Protein AF-A0A2P6VVE9-F1 (afdb_monomer_lite)

Sequence (222 aa):
MSEDRTPQEAYGHWKEKWFQRHEKLIEIARDELGLEEYPEDPDKQRAYHDRMAELKSSDEELQRAERKRDEVLEELIEENAPHGSEADKIRCIKKAILQIKNNQLAEFLGLSQNYVTKFRVTLRGDVIRSDIPQSVREKIRKRDGDACVRCGETSELRLHHINPVLRCEKGECHVPENLATLCEGCHHLAHEDGSDVVLTYDSTDGFWEWVNEGGESSRTSP

Secondary structure (DSSP, 8-state):
------HHHHHHHHHHHHHHHHHHHHHHHHHHHT-SS--SSHHHHHHHHHHHHHHHHHHHHHHHHHHHHHHHHHHHHHHH-TT--HHHHHHHHHHH-TT--HHHHHHHHT--HHHHTTEEE-TTS-EEE-SPPHHHHHHHHHHTTTS-TTT---SSEEEEESS-GGG--TTTTTSGGGEEEEEHHHHHHHBTTS-SS-BSSSSHHHHHHHHHHHHHHTT---

Foldseek 3Di:
DDPDDDPVRVVVVVVVVVVVVLVVQLVVLCVVLVHPDQDPDPVSNVSSVVSSVVSVVVVVVVVVVLVVVLVVLVVQCVVQPVPHDLLSSLQSCCLVPVPDDLVSSCVSSVHDSVQSVQWDQAPVSGTDGNDADPVLVVVQCVVCVCAALQARHNPQKDKAQQQFPNHDDPPPRSDSLRIHIHHPVVNCQQAPHSDSHHGPADDSVRVVVNSVVRHVVNPDDD

pLDDT: mean 86.04, std 14.81, range [30.81, 97.62]

Radius of gyration: 25.62 Å; chains: 1; bounding box: 71×39×65 Å

Structure (mmCIF, N/CA/C/O backbone):
data_AF-A0A2P6VVE9-F1
#
_entry.id   AF-A0A2P6VVE9-F1
#
loop_
_atom_site.group_PDB
_atom_site.id
_atom_site.type_symbol
_atom_site.label_atom_id
_atom_site.label_alt_id
_atom_site.label_comp_id
_atom_site.label_asym_id
_atom_site.label_entity_id
_atom_site.label_seq_id
_atom_site.pdbx_PDB_ins_code
_atom_site.Cartn_x
_atom_site.Cartn_y
_atom_site.Cartn_z
_atom_site.occupancy
_atom_site.B_iso_or_equiv
_atom_site.auth_seq_id
_atom_site.auth_comp_id
_atom_site.auth_asym_id
_atom_site.auth_atom_id
_atom_site.pdbx_PDB_model_num
ATOM 1 N N . MET A 1 1 ? 18.756 -11.692 14.697 1.00 30.81 1 MET A N 1
ATOM 2 C CA . MET A 1 1 ? 19.693 -12.720 14.207 1.00 30.81 1 MET A CA 1
ATOM 3 C C . MET A 1 1 ? 19.459 -12.792 12.712 1.00 30.81 1 MET A C 1
ATOM 5 O O . MET A 1 1 ? 18.374 -13.208 12.335 1.00 30.81 1 MET A O 1
ATOM 9 N N . SER A 1 2 ? 20.355 -12.231 11.894 1.00 40.03 2 SER A N 1
ATOM 10 C CA . SER A 1 2 ? 20.244 -12.374 10.441 1.00 40.03 2 SER A CA 1
ATOM 11 C C . SER A 1 2 ? 20.601 -13.812 10.102 1.00 40.03 2 SER A C 1
ATOM 13 O O . SER A 1 2 ? 21.671 -14.293 10.468 1.00 40.03 2 SER A O 1
ATOM 15 N N . GLU A 1 3 ? 19.675 -14.525 9.478 1.00 42.28 3 GLU A N 1
ATOM 16 C CA . GLU A 1 3 ? 19.989 -15.804 8.859 1.00 42.28 3 GLU A CA 1
ATOM 17 C C . GLU A 1 3 ? 20.844 -15.497 7.626 1.00 42.28 3 GLU A C 1
ATOM 19 O O . GLU A 1 3 ? 20.335 -15.102 6.575 1.00 42.28 3 GLU A O 1
ATOM 24 N N . ASP A 1 4 ? 22.165 -15.591 7.790 1.00 48.28 4 ASP A N 1
ATOM 25 C CA . ASP A 1 4 ? 23.103 -15.549 6.675 1.00 48.28 4 ASP A CA 1
ATOM 26 C C . ASP A 1 4 ? 22.823 -16.756 5.778 1.00 48.28 4 ASP A C 1
ATOM 28 O O . ASP A 1 4 ? 23.055 -17.907 6.156 1.00 48.28 4 ASP A O 1
ATOM 32 N N . ARG A 1 5 ? 22.284 -16.488 4.584 1.00 48.69 5 ARG A N 1
ATOM 33 C CA . ARG A 1 5 ? 22.064 -17.511 3.556 1.00 48.69 5 ARG A CA 1
ATOM 34 C C . ARG A 1 5 ? 23.401 -18.155 3.211 1.00 48.69 5 ARG A C 1
ATOM 36 O O . ARG A 1 5 ? 24.401 -17.462 3.015 1.00 48.69 5 ARG A O 1
ATOM 43 N N . THR A 1 6 ? 23.416 -19.476 3.077 1.00 65.12 6 THR A N 1
ATOM 44 C CA . THR A 1 6 ? 24.618 -20.185 2.631 1.00 65.12 6 THR A CA 1
ATOM 45 C C . THR A 1 6 ? 25.010 -19.738 1.212 1.00 65.12 6 THR A C 1
ATOM 47 O O . THR A 1 6 ? 24.143 -19.354 0.420 1.00 65.12 6 THR A O 1
ATOM 50 N N . PRO A 1 7 ? 26.297 -19.809 0.824 1.00 58.03 7 PRO A N 1
ATOM 51 C CA . PRO A 1 7 ? 26.734 -19.464 -0.531 1.00 58.03 7 PRO A CA 1
ATOM 52 C C . PRO A 1 7 ? 25.986 -20.225 -1.639 1.00 58.03 7 PRO A C 1
ATOM 54 O O . PRO A 1 7 ? 25.763 -19.675 -2.717 1.00 58.03 7 PRO A O 1
ATOM 57 N N . GLN A 1 8 ? 25.548 -21.465 -1.378 1.00 52.88 8 GLN A N 1
ATOM 58 C CA . GLN A 1 8 ? 24.715 -22.228 -2.313 1.00 52.88 8 GLN A CA 1
ATOM 59 C C . GLN A 1 8 ? 23.283 -21.673 -2.432 1.00 52.88 8 GLN A C 1
ATOM 61 O O . GLN A 1 8 ? 22.756 -21.594 -3.541 1.00 52.88 8 GLN A O 1
ATOM 66 N N . GLU A 1 9 ? 22.663 -21.245 -1.329 1.00 50.44 9 GLU A N 1
ATOM 67 C CA . GLU A 1 9 ? 21.329 -20.621 -1.331 1.00 50.44 9 GLU A CA 1
ATOM 68 C C . GLU A 1 9 ? 21.354 -19.222 -1.961 1.00 50.44 9 GLU A C 1
ATOM 70 O O . GLU A 1 9 ? 20.445 -18.851 -2.708 1.00 50.44 9 GLU A O 1
ATOM 75 N N . ALA A 1 10 ? 22.427 -18.463 -1.724 1.00 50.84 10 ALA A N 1
ATOM 76 C CA . ALA A 1 10 ? 22.669 -17.179 -2.372 1.00 50.84 10 ALA A CA 1
ATOM 77 C C . ALA A 1 10 ? 22.859 -17.337 -3.892 1.00 50.84 10 ALA A C 1
ATOM 79 O O . ALA A 1 10 ? 22.266 -16.581 -4.665 1.00 50.84 10 ALA A O 1
ATOM 80 N N . TYR A 1 11 ? 23.610 -18.356 -4.331 1.00 51.78 11 TYR A N 1
ATOM 81 C CA . TYR A 1 11 ? 23.790 -18.684 -5.749 1.00 51.78 11 TYR A CA 1
ATOM 82 C C . TYR A 1 11 ? 22.481 -19.124 -6.421 1.00 51.78 11 TYR A C 1
ATOM 84 O O . TYR A 1 11 ? 22.173 -18.664 -7.520 1.00 51.78 11 TYR A O 1
ATOM 92 N N . GLY A 1 12 ? 21.680 -19.963 -5.755 1.00 50.81 12 GLY A N 1
ATOM 93 C CA . GLY A 1 12 ? 20.374 -20.400 -6.261 1.00 50.81 12 GLY A CA 1
ATOM 94 C C . GLY A 1 12 ? 19.393 -19.239 -6.449 1.00 50.81 12 GLY A C 1
ATOM 95 O O . GLY A 1 12 ? 18.800 -19.096 -7.515 1.00 50.81 12 GLY A O 1
ATOM 96 N N . HIS A 1 13 ? 19.288 -18.355 -5.456 1.00 53.41 13 HIS A N 1
ATOM 97 C CA . HIS A 1 13 ? 18.416 -17.179 -5.517 1.00 53.41 13 HIS A CA 1
ATOM 98 C C . HIS A 1 13 ? 18.881 -16.140 -6.555 1.00 53.41 13 HIS A C 1
ATOM 100 O O . HIS A 1 13 ? 18.056 -15.522 -7.231 1.00 53.41 13 HIS A O 1
ATOM 106 N N . TRP A 1 14 ? 20.197 -15.945 -6.706 1.00 56.72 14 TRP A N 1
ATOM 107 C CA . TRP A 1 14 ? 20.764 -15.076 -7.743 1.00 56.72 14 TRP A CA 1
ATOM 108 C C . TRP A 1 14 ? 20.477 -15.611 -9.151 1.00 56.72 14 TRP A C 1
ATOM 110 O O . TRP A 1 14 ? 20.035 -14.856 -10.017 1.00 56.72 14 TRP A O 1
ATOM 120 N N . LYS A 1 15 ? 20.660 -16.921 -9.359 1.00 57.59 15 LYS A N 1
ATOM 121 C CA . LYS A 1 15 ? 20.402 -17.586 -10.640 1.00 57.59 15 LYS A CA 1
ATOM 122 C C . LYS A 1 15 ? 18.931 -17.490 -11.044 1.00 57.59 15 LYS A C 1
ATOM 124 O O . LYS A 1 15 ? 18.650 -17.209 -12.202 1.00 57.59 15 LYS A O 1
ATOM 129 N N . GLU A 1 16 ? 18.020 -17.657 -10.089 1.00 68.38 16 GLU A N 1
ATOM 130 C CA . GLU A 1 16 ? 16.576 -17.565 -10.317 1.00 68.38 16 GLU A CA 1
ATOM 131 C C . GLU A 1 16 ? 16.144 -16.151 -10.739 1.00 68.38 16 GLU A C 1
ATOM 133 O O . GLU A 1 16 ? 15.508 -15.979 -11.777 1.00 68.38 16 GLU A O 1
ATOM 138 N N . LYS A 1 17 ? 16.558 -15.111 -9.998 1.00 71.38 17 LYS A N 1
ATOM 139 C CA . LYS A 1 17 ? 16.240 -13.716 -10.360 1.00 71.38 17 LYS A CA 1
ATOM 140 C C . LYS A 1 17 ? 16.846 -13.309 -11.706 1.00 71.38 17 LYS A C 1
ATOM 142 O O . LYS A 1 17 ? 16.197 -12.608 -12.480 1.00 71.38 17 LYS A O 1
ATOM 147 N N . TRP A 1 18 ? 18.082 -13.731 -11.981 1.00 74.88 18 TRP A N 1
ATOM 148 C CA . TRP A 1 18 ? 18.739 -13.472 -13.262 1.00 74.88 18 TRP A CA 1
ATOM 149 C C . TRP A 1 18 ? 17.995 -14.148 -14.418 1.00 74.88 18 TRP A C 1
ATOM 151 O O . TRP A 1 18 ? 17.755 -13.510 -15.441 1.00 74.88 18 TRP A O 1
ATOM 161 N N . PHE A 1 19 ? 17.579 -15.404 -14.235 1.00 78.00 19 PHE A N 1
ATOM 162 C CA . PHE A 1 19 ? 16.861 -16.177 -15.245 1.00 78.00 19 PHE A CA 1
ATOM 163 C C . PHE A 1 19 ? 15.498 -15.556 -15.572 1.00 78.00 19 PHE A C 1
ATOM 165 O O . PHE A 1 19 ? 15.243 -15.251 -16.732 1.00 78.00 19 PHE A O 1
ATOM 172 N N . GLN A 1 20 ? 14.688 -15.241 -14.555 1.00 81.94 20 GLN A N 1
ATOM 173 C CA . GLN A 1 20 ? 13.380 -14.595 -14.736 1.00 81.94 20 GLN A CA 1
ATOM 174 C C . GLN A 1 20 ? 13.485 -13.254 -15.474 1.00 81.94 20 GLN A C 1
ATOM 176 O O . GLN A 1 20 ? 12.672 -12.933 -16.342 1.00 81.94 20 GLN A O 1
ATOM 181 N N . ARG A 1 21 ? 14.500 -12.450 -15.139 1.00 83.94 21 ARG A N 1
ATOM 182 C CA . ARG A 1 21 ? 14.715 -11.151 -15.782 1.00 83.94 21 ARG A CA 1
ATOM 183 C C . ARG A 1 21 ? 15.183 -11.317 -17.225 1.00 83.94 21 ARG A C 1
ATOM 185 O O . ARG A 1 21 ? 14.699 -10.609 -18.099 1.00 83.94 21 ARG A O 1
ATOM 192 N N . HIS A 1 22 ? 16.071 -12.275 -17.484 1.00 86.50 22 HIS A N 1
ATOM 193 C CA . HIS A 1 22 ? 16.549 -12.577 -18.828 1.00 86.50 22 HIS A CA 1
ATOM 194 C C . HIS A 1 22 ? 15.440 -13.115 -19.742 1.00 86.50 22 HIS A C 1
ATOM 196 O O . HIS A 1 22 ? 15.309 -12.637 -20.867 1.00 86.50 22 HIS A O 1
ATOM 202 N N . GLU A 1 23 ? 14.615 -14.047 -19.255 1.00 89.88 23 GLU A N 1
ATOM 203 C CA . GLU A 1 23 ? 13.451 -14.559 -19.990 1.00 89.88 23 GLU A CA 1
ATOM 204 C C . GLU A 1 23 ? 12.484 -13.439 -20.368 1.00 89.88 23 GLU A C 1
ATOM 206 O O . GLU A 1 23 ? 12.027 -13.380 -21.505 1.00 89.88 23 GLU A O 1
ATOM 211 N N . LYS A 1 24 ? 12.253 -12.486 -19.461 1.00 92.06 24 LYS A N 1
ATOM 212 C CA . LYS A 1 24 ? 11.393 -11.337 -19.744 1.00 92.06 24 LYS A CA 1
ATOM 213 C C . LYS A 1 24 ? 11.938 -10.433 -20.852 1.00 92.06 24 LYS A C 1
ATOM 215 O O . LYS A 1 24 ? 11.167 -9.909 -21.647 1.00 92.06 24 LYS A O 1
ATOM 220 N N . LEU A 1 25 ? 13.258 -10.244 -20.932 1.00 92.62 25 LEU A N 1
ATOM 221 C CA . LEU A 1 25 ? 13.865 -9.490 -22.038 1.00 92.62 25 LEU A CA 1
ATOM 222 C C . LEU A 1 25 ? 13.693 -10.230 -23.372 1.00 92.62 25 LEU A C 1
ATOM 224 O O . LEU A 1 25 ? 13.427 -9.589 -24.385 1.00 92.62 25 LEU A O 1
ATOM 228 N N . ILE A 1 26 ? 13.809 -11.563 -23.360 1.00 91.62 26 ILE A N 1
ATOM 229 C CA . ILE A 1 26 ? 13.557 -12.408 -24.537 1.00 91.62 26 ILE A CA 1
ATOM 230 C C . ILE A 1 26 ? 12.099 -12.272 -24.993 1.00 91.62 26 ILE A C 1
ATOM 232 O O . ILE A 1 26 ? 11.856 -12.096 -26.184 1.00 91.62 26 ILE A O 1
ATOM 236 N N . GLU A 1 27 ? 11.147 -12.337 -24.061 1.00 92.81 27 GLU A N 1
ATOM 237 C CA . GLU A 1 27 ? 9.713 -12.161 -24.326 1.00 92.81 27 GLU A CA 1
ATOM 238 C C . GLU A 1 27 ? 9.431 -10.794 -24.966 1.00 92.81 27 GLU A C 1
ATOM 240 O O . GLU A 1 27 ? 8.876 -10.736 -26.058 1.00 92.81 27 GLU A O 1
ATOM 245 N N . ILE A 1 28 ? 9.927 -9.705 -24.366 1.00 92.81 28 ILE A N 1
ATOM 246 C CA . ILE A 1 28 ? 9.765 -8.343 -24.902 1.00 92.81 28 ILE A CA 1
ATOM 247 C C . ILE A 1 28 ? 10.343 -8.228 -26.317 1.00 92.81 28 ILE A C 1
ATOM 249 O O . ILE A 1 28 ? 9.677 -7.718 -27.216 1.00 92.81 28 ILE A O 1
ATOM 253 N N . ALA A 1 29 ? 11.571 -8.714 -26.532 1.00 92.88 29 ALA A N 1
ATOM 254 C CA . ALA A 1 29 ? 12.216 -8.654 -27.842 1.00 92.88 29 ALA A CA 1
ATOM 255 C C . ALA A 1 29 ? 11.417 -9.416 -28.905 1.00 92.88 29 ALA A C 1
ATOM 257 O O . ALA A 1 29 ? 11.320 -8.977 -30.051 1.00 92.88 29 ALA A O 1
ATOM 258 N N . ARG A 1 30 ? 10.854 -10.566 -28.531 1.00 92.62 30 ARG A N 1
ATOM 259 C CA . ARG A 1 30 ? 10.035 -11.387 -29.418 1.00 92.62 30 ARG A CA 1
ATOM 260 C C . ARG A 1 30 ? 8.711 -10.715 -29.754 1.00 92.62 30 ARG A C 1
ATOM 262 O O . ARG A 1 30 ? 8.379 -10.638 -30.934 1.00 92.62 30 ARG A O 1
ATOM 269 N N . ASP A 1 31 ? 8.006 -10.195 -28.759 1.00 93.62 31 ASP A N 1
ATOM 270 C CA . ASP A 1 31 ? 6.707 -9.546 -28.942 1.00 93.62 31 ASP A CA 1
ATOM 271 C C . ASP A 1 31 ? 6.811 -8.305 -29.834 1.00 93.62 31 ASP A C 1
ATOM 273 O O . ASP A 1 31 ? 6.040 -8.147 -30.781 1.00 93.62 31 ASP A O 1
ATOM 277 N N . GLU A 1 32 ? 7.805 -7.447 -29.593 1.00 93.81 32 GLU A N 1
ATOM 278 C CA . GLU A 1 32 ? 8.008 -6.223 -30.377 1.00 93.81 32 GLU A CA 1
ATOM 279 C C . GLU A 1 32 ? 8.402 -6.499 -31.835 1.00 93.81 32 GLU A C 1
ATOM 281 O O . GLU A 1 32 ? 8.094 -5.701 -32.723 1.00 93.81 32 GLU A O 1
ATOM 286 N N . LEU A 1 33 ? 9.062 -7.631 -32.094 1.00 92.94 33 LEU A N 1
ATOM 287 C CA . LEU A 1 33 ? 9.450 -8.068 -33.437 1.00 92.94 33 LEU A CA 1
ATOM 288 C C . LEU A 1 33 ? 8.416 -9.001 -34.094 1.00 92.94 33 LEU A C 1
ATOM 290 O O . LEU A 1 33 ? 8.613 -9.404 -35.243 1.00 92.94 33 LEU A O 1
ATOM 294 N N . GLY A 1 34 ? 7.330 -9.351 -33.396 1.00 93.06 34 GLY A N 1
ATOM 295 C CA . GLY A 1 34 ? 6.312 -10.285 -33.883 1.00 93.06 34 GLY A CA 1
ATOM 296 C C . GLY A 1 34 ? 6.846 -11.704 -34.111 1.00 93.06 34 GLY A C 1
ATOM 297 O O . GLY A 1 34 ? 6.525 -12.330 -35.123 1.00 93.06 34 GLY A O 1
ATOM 298 N N . LEU A 1 35 ? 7.707 -12.194 -33.213 1.00 90.69 35 LEU A N 1
ATOM 299 C CA . LEU A 1 35 ? 8.384 -13.487 -33.312 1.00 90.69 35 LEU A CA 1
ATOM 300 C C . LEU A 1 35 ? 7.797 -14.518 -32.334 1.00 90.69 35 LEU A C 1
ATOM 302 O O . LEU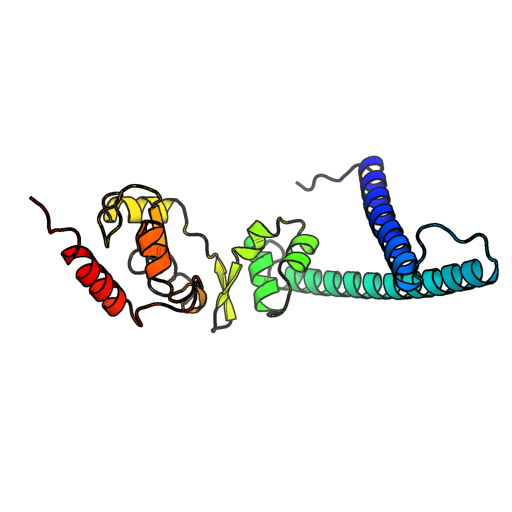 A 1 35 ? 7.985 -14.444 -31.119 1.00 90.69 35 LEU A O 1
ATOM 306 N N . GLU A 1 36 ? 7.165 -15.558 -32.875 1.00 88.12 36 GLU A N 1
ATOM 307 C CA . GLU A 1 36 ? 6.714 -16.720 -32.092 1.00 88.12 36 GLU A CA 1
ATOM 308 C C . GLU A 1 36 ? 7.869 -17.631 -31.654 1.00 88.12 36 GLU A C 1
ATOM 310 O O . GLU A 1 36 ? 7.728 -18.398 -30.704 1.00 88.12 36 GLU A O 1
ATOM 315 N N . GLU A 1 37 ? 9.020 -17.548 -32.317 1.00 91.00 37 GLU A N 1
ATOM 316 C CA . GLU A 1 37 ? 10.195 -18.386 -32.076 1.00 91.00 37 GLU A CA 1
ATOM 317 C C . GLU A 1 37 ? 11.472 -17.629 -32.467 1.00 91.00 37 GLU A C 1
ATOM 319 O O . GLU A 1 37 ? 11.416 -16.555 -33.073 1.00 91.00 37 GLU A O 1
ATOM 324 N N . TYR A 1 38 ? 12.641 -18.184 -32.139 1.00 88.56 38 TYR A N 1
ATOM 325 C CA . TYR A 1 38 ? 13.900 -17.632 -32.636 1.00 88.56 38 TYR A CA 1
ATOM 326 C C . TYR A 1 38 ? 13.940 -17.734 -34.174 1.00 88.56 38 TYR A C 1
ATOM 328 O O . TYR A 1 38 ? 13.728 -18.821 -34.713 1.00 88.56 38 TYR A O 1
ATOM 336 N N . PRO A 1 39 ? 14.203 -16.636 -34.901 1.00 90.12 39 PRO A N 1
ATOM 337 C CA . PRO A 1 39 ? 14.074 -16.632 -36.350 1.00 90.12 39 PRO A CA 1
ATOM 338 C C . PRO A 1 39 ? 15.212 -17.404 -37.031 1.00 90.12 39 PRO A C 1
ATOM 340 O O . PRO A 1 39 ? 16.373 -17.290 -36.646 1.00 90.12 39 PRO A O 1
ATOM 343 N N . GLU A 1 40 ? 14.905 -18.141 -38.100 1.00 91.62 40 GLU A N 1
ATOM 344 C CA . GLU A 1 40 ? 15.924 -18.747 -38.977 1.00 91.62 40 GLU A CA 1
ATOM 345 C C . GLU A 1 40 ? 16.482 -17.751 -40.005 1.00 91.62 40 GLU A C 1
ATOM 347 O O . GLU A 1 40 ? 17.628 -17.864 -40.434 1.00 91.62 40 GLU A O 1
ATOM 352 N N . ASP A 1 41 ? 15.670 -16.761 -40.382 1.00 94.06 41 ASP A N 1
ATOM 353 C CA . ASP A 1 41 ? 16.023 -15.711 -41.335 1.00 94.06 41 ASP A CA 1
ATOM 354 C C . ASP A 1 41 ? 17.159 -14.818 -40.781 1.00 94.06 41 ASP A C 1
ATOM 356 O O . ASP A 1 41 ? 16.999 -14.250 -39.694 1.00 94.06 41 ASP A O 1
ATOM 360 N N . PRO A 1 42 ? 18.297 -14.667 -41.492 1.00 95.19 42 PRO A N 1
ATOM 361 C CA . PRO A 1 42 ? 19.451 -13.910 -40.999 1.00 95.19 42 PRO A CA 1
ATOM 362 C C . PRO A 1 42 ? 19.171 -12.435 -40.686 1.00 95.19 42 PRO A C 1
ATOM 364 O O . PRO A 1 42 ? 19.749 -11.894 -39.739 1.00 95.19 42 PRO A O 1
ATOM 367 N N . ASP A 1 43 ? 18.283 -11.783 -41.439 1.00 93.31 43 ASP A N 1
ATOM 368 C CA . ASP A 1 43 ? 17.941 -10.376 -41.215 1.00 93.31 43 ASP A CA 1
ATOM 369 C C . ASP A 1 43 ? 17.100 -10.237 -39.941 1.00 93.31 43 ASP A C 1
ATOM 371 O O . ASP A 1 43 ? 17.339 -9.350 -39.115 1.00 93.31 43 ASP A O 1
ATOM 375 N N . LYS A 1 44 ? 16.176 -11.178 -39.712 1.00 91.25 44 LYS A N 1
ATOM 376 C CA . LYS A 1 44 ? 15.411 -11.255 -38.460 1.00 91.25 44 LYS A CA 1
ATOM 377 C C . LYS A 1 44 ? 16.283 -11.636 -37.261 1.00 91.25 44 LYS A C 1
ATOM 379 O O . LYS A 1 44 ? 16.067 -11.102 -36.175 1.00 91.25 44 LYS A O 1
ATOM 384 N N . GLN A 1 45 ? 17.279 -12.510 -37.433 1.00 94.38 45 GLN A N 1
ATOM 385 C CA . GLN A 1 45 ? 18.252 -12.821 -36.376 1.00 94.38 45 GLN A CA 1
ATOM 386 C C . GLN A 1 45 ? 19.041 -11.582 -35.974 1.00 94.38 45 GLN A C 1
ATOM 388 O O . GLN A 1 45 ? 19.191 -11.308 -34.784 1.00 94.38 45 GLN A O 1
ATOM 393 N N . ARG A 1 46 ? 19.519 -10.815 -36.958 1.00 95.31 46 ARG A N 1
ATOM 394 C CA . ARG A 1 46 ? 20.227 -9.558 -36.715 1.00 95.31 46 ARG A CA 1
ATOM 395 C C . ARG A 1 46 ? 19.355 -8.577 -35.935 1.00 95.31 46 ARG A C 1
ATOM 397 O O . ARG A 1 46 ? 19.793 -8.101 -34.895 1.00 95.31 46 ARG A O 1
ATOM 404 N N . ALA A 1 47 ? 18.115 -8.359 -36.377 1.00 94.19 47 ALA A N 1
ATOM 405 C CA . ALA A 1 47 ? 17.167 -7.488 -35.683 1.00 94.19 47 ALA A CA 1
ATOM 406 C C . ALA A 1 47 ? 16.896 -7.942 -34.235 1.00 94.19 47 ALA A C 1
ATOM 408 O O . ALA A 1 47 ? 16.884 -7.117 -33.323 1.00 94.19 47 ALA A O 1
ATOM 409 N N . TYR A 1 48 ? 16.739 -9.250 -34.007 1.00 94.31 48 TYR A N 1
ATOM 410 C CA . TYR A 1 48 ? 16.575 -9.818 -32.668 1.00 94.31 48 TYR A CA 1
ATOM 411 C C . TYR A 1 48 ? 17.794 -9.566 -31.771 1.00 94.31 48 TYR A C 1
ATOM 413 O O . TYR A 1 48 ? 17.639 -9.122 -30.634 1.00 94.31 48 TYR A O 1
ATOM 421 N N . HIS A 1 49 ? 19.011 -9.819 -32.264 1.00 94.50 49 HIS A N 1
ATOM 422 C CA . HIS A 1 49 ? 20.236 -9.602 -31.484 1.00 94.50 49 HIS A CA 1
ATOM 423 C C . HIS A 1 49 ? 20.487 -8.123 -31.192 1.00 94.50 49 HIS A C 1
ATOM 425 O O . HIS A 1 49 ? 20.840 -7.796 -30.058 1.00 94.50 49 HIS A O 1
ATOM 431 N N . ASP A 1 50 ? 20.258 -7.243 -32.172 1.00 96.19 50 ASP A N 1
ATOM 432 C CA . ASP A 1 50 ? 20.357 -5.791 -31.997 1.00 96.19 50 ASP A CA 1
ATOM 433 C C . ASP A 1 50 ? 19.366 -5.329 -30.912 1.00 96.19 50 ASP A C 1
ATOM 435 O O . ASP A 1 50 ? 19.759 -4.667 -29.948 1.00 96.19 50 ASP A O 1
ATOM 439 N N . ARG A 1 51 ? 18.107 -5.791 -30.970 1.00 95.56 51 ARG A N 1
ATOM 440 C CA . ARG A 1 51 ? 17.095 -5.455 -29.960 1.00 95.56 51 ARG A CA 1
ATOM 441 C C . ARG A 1 51 ? 17.425 -6.007 -28.573 1.00 95.56 51 ARG A C 1
ATOM 443 O O . ARG A 1 51 ? 17.279 -5.310 -27.571 1.00 95.56 51 ARG A O 1
ATOM 450 N N . MET A 1 52 ? 17.911 -7.243 -28.495 1.00 95.06 52 MET A N 1
ATOM 451 C CA . MET A 1 52 ? 18.361 -7.841 -27.236 1.00 95.06 52 MET A CA 1
ATOM 452 C C . MET A 1 52 ? 19.545 -7.084 -26.628 1.00 95.06 52 MET A C 1
ATOM 454 O O . MET A 1 52 ? 19.643 -6.998 -25.403 1.00 95.06 52 MET A O 1
ATOM 458 N N . ALA A 1 53 ? 20.451 -6.548 -27.449 1.00 95.25 53 ALA A N 1
ATOM 459 C CA . ALA A 1 53 ? 21.562 -5.729 -26.974 1.00 95.25 53 ALA A CA 1
ATOM 460 C C . ALA A 1 53 ? 21.066 -4.401 -26.380 1.00 95.25 53 ALA A C 1
ATOM 462 O O . ALA A 1 53 ? 21.491 -4.035 -25.282 1.00 95.25 53 ALA A O 1
ATOM 463 N N . GLU A 1 54 ? 20.121 -3.729 -27.045 1.00 95.62 54 GLU A N 1
ATOM 464 C CA . GLU A 1 54 ? 19.473 -2.516 -26.525 1.00 95.62 54 GLU A CA 1
ATOM 465 C C . GLU A 1 54 ? 18.767 -2.774 -25.190 1.00 95.62 54 GLU A C 1
ATOM 467 O O . GLU A 1 54 ? 19.017 -2.077 -24.207 1.00 95.62 54 GLU A O 1
ATOM 472 N N . LEU A 1 55 ? 17.933 -3.816 -25.128 1.00 94.25 55 LEU A N 1
ATOM 473 C CA . LEU A 1 55 ? 17.180 -4.174 -23.926 1.00 94.25 55 LEU A CA 1
ATOM 474 C C . LEU A 1 55 ? 18.097 -4.509 -22.746 1.00 94.25 55 LEU A C 1
ATOM 476 O O . LEU A 1 55 ? 17.836 -4.072 -21.628 1.00 94.25 55 LEU A O 1
ATOM 480 N N . LYS A 1 56 ? 19.198 -5.235 -22.982 1.00 94.19 56 LYS A N 1
ATOM 481 C CA . LYS A 1 56 ? 20.214 -5.495 -21.949 1.00 94.19 56 LYS A CA 1
ATOM 482 C C . LYS A 1 56 ? 20.869 -4.207 -21.461 1.00 94.19 56 LYS A C 1
ATOM 484 O O . LYS A 1 56 ? 21.047 -4.045 -20.258 1.00 94.19 56 LYS A O 1
ATOM 489 N N . SER A 1 57 ? 21.191 -3.285 -22.367 1.00 94.69 57 SER A N 1
ATOM 490 C CA . SER A 1 57 ? 21.769 -1.991 -21.997 1.00 94.69 57 SER A CA 1
ATOM 491 C C . SER A 1 57 ? 20.808 -1.168 -21.131 1.00 94.69 57 SER A C 1
ATOM 493 O O . SER A 1 57 ? 21.209 -0.659 -20.081 1.00 94.69 57 SER A O 1
ATOM 495 N N . SER A 1 58 ? 19.526 -1.105 -21.505 1.00 93.69 58 SER A N 1
ATOM 496 C CA . SER A 1 58 ? 18.488 -0.468 -20.686 1.00 93.69 58 SER A CA 1
ATOM 497 C C . SER A 1 58 ? 18.284 -1.174 -19.341 1.00 93.69 58 SER A C 1
ATOM 499 O O . SER A 1 58 ? 18.054 -0.518 -18.326 1.00 93.69 58 SER A O 1
ATOM 501 N N . ASP A 1 59 ? 18.402 -2.503 -19.299 1.00 93.31 59 ASP A N 1
ATOM 502 C CA . ASP A 1 59 ? 18.306 -3.261 -18.053 1.00 93.31 59 ASP A CA 1
ATOM 503 C C . ASP A 1 59 ? 19.447 -2.930 -17.084 1.00 93.31 59 ASP A C 1
ATOM 505 O O . ASP A 1 59 ? 19.215 -2.707 -15.897 1.00 93.31 59 ASP A O 1
ATOM 509 N N . GLU A 1 60 ? 20.676 -2.826 -17.588 1.00 93.00 60 GLU A N 1
ATOM 510 C CA . GLU A 1 60 ? 21.841 -2.421 -16.797 1.00 93.00 60 GLU A CA 1
ATOM 511 C C . GLU A 1 60 ? 21.710 -0.991 -16.251 1.00 93.00 60 GLU A C 1
ATOM 513 O O . GLU A 1 60 ? 22.150 -0.704 -15.132 1.00 93.00 60 GLU A O 1
ATOM 518 N N . GLU A 1 61 ? 21.106 -0.081 -17.018 1.00 95.19 61 GLU A N 1
ATOM 519 C CA . GLU A 1 61 ? 20.744 1.264 -16.557 1.00 95.19 61 GLU A CA 1
ATOM 520 C C . GLU A 1 61 ? 19.714 1.228 -15.432 1.00 95.19 61 GLU A C 1
ATOM 522 O O . GLU A 1 61 ? 19.915 1.865 -14.393 1.00 95.19 61 GLU A O 1
ATOM 527 N N . LEU A 1 62 ? 18.653 0.437 -15.597 1.00 91.81 62 LEU A N 1
ATOM 528 C CA . LEU A 1 62 ? 17.624 0.266 -14.578 1.00 91.81 62 LEU A CA 1
ATOM 529 C C . LEU A 1 62 ? 18.210 -0.326 -13.290 1.00 91.81 62 LEU A C 1
ATOM 531 O O . LEU A 1 62 ? 17.972 0.211 -12.210 1.00 91.81 62 LEU A O 1
ATOM 535 N N . GLN A 1 63 ? 19.047 -1.359 -13.393 1.00 90.56 63 GLN A N 1
ATOM 536 C CA . GLN A 1 63 ? 19.720 -1.953 -12.237 1.00 90.56 63 GLN A CA 1
ATOM 537 C C . GLN A 1 63 ? 20.651 -0.959 -11.526 1.00 90.56 63 GLN A C 1
ATOM 539 O O . GLN A 1 63 ? 20.766 -0.980 -10.300 1.00 90.56 63 GLN A O 1
ATOM 544 N N . ARG A 1 64 ? 21.336 -0.078 -12.271 1.00 93.94 64 ARG A N 1
ATOM 545 C CA . ARG A 1 64 ? 22.136 1.005 -11.675 1.00 93.94 64 ARG A CA 1
ATOM 546 C C . ARG A 1 64 ? 21.258 1.986 -10.900 1.00 93.94 64 ARG A C 1
ATOM 548 O O . ARG A 1 64 ? 21.622 2.361 -9.788 1.00 93.94 64 ARG A O 1
ATOM 555 N N . ALA A 1 65 ? 20.116 2.375 -11.459 1.00 91.88 65 ALA A N 1
ATOM 556 C CA . ALA A 1 65 ? 19.173 3.267 -10.790 1.00 91.88 65 ALA A CA 1
ATOM 557 C C . ALA A 1 65 ? 18.552 2.625 -9.535 1.00 91.88 65 ALA A C 1
ATOM 559 O O . ALA A 1 65 ? 18.437 3.290 -8.507 1.00 91.88 65 ALA A O 1
ATOM 560 N N . GLU A 1 66 ? 18.205 1.335 -9.591 1.00 91.38 66 GLU A N 1
ATOM 561 C CA . GLU A 1 66 ? 17.693 0.565 -8.448 1.00 91.38 66 GLU A CA 1
ATOM 562 C C . GLU A 1 66 ? 18.713 0.507 -7.307 1.00 91.38 66 GLU A C 1
ATOM 564 O O . GLU A 1 66 ? 18.368 0.845 -6.177 1.00 91.38 66 GLU A O 1
ATOM 569 N N . ARG A 1 67 ? 19.985 0.201 -7.605 1.00 93.31 67 ARG A N 1
ATOM 570 C CA . ARG A 1 67 ? 21.056 0.250 -6.596 1.00 93.31 67 ARG A CA 1
ATOM 571 C C . ARG A 1 67 ? 21.201 1.636 -5.984 1.00 93.31 67 ARG A C 1
ATOM 573 O O . ARG A 1 67 ? 21.302 1.754 -4.770 1.00 93.31 67 ARG A O 1
ATOM 580 N N . LYS A 1 68 ? 21.156 2.691 -6.807 1.00 95.00 68 LYS A N 1
ATOM 581 C CA . LYS A 1 68 ? 21.302 4.054 -6.289 1.00 95.00 68 LYS A CA 1
ATOM 582 C C . LYS A 1 68 ? 20.137 4.466 -5.390 1.00 95.00 68 LYS A C 1
ATOM 584 O O . LYS A 1 68 ? 20.347 5.170 -4.407 1.00 95.00 68 LYS A O 1
ATOM 589 N N . ARG A 1 69 ? 18.916 4.033 -5.717 1.00 93.50 69 ARG A N 1
ATOM 590 C CA . ARG A 1 69 ? 17.749 4.192 -4.841 1.00 93.50 69 ARG A CA 1
ATOM 591 C C . ARG A 1 69 ? 18.001 3.500 -3.504 1.00 93.50 69 ARG A C 1
ATOM 593 O O . ARG A 1 69 ? 17.783 4.127 -2.476 1.00 93.50 69 ARG A O 1
ATOM 600 N N . ASP A 1 70 ? 18.435 2.244 -3.529 1.00 94.38 70 ASP A N 1
ATOM 601 C CA . ASP A 1 70 ? 18.618 1.446 -2.316 1.00 94.38 70 ASP A CA 1
ATOM 602 C C . ASP A 1 70 ? 19.700 2.049 -1.404 1.00 94.38 70 ASP A C 1
ATOM 604 O O . ASP A 1 70 ? 19.444 2.204 -0.215 1.00 94.38 70 ASP A O 1
ATOM 608 N N . GLU A 1 71 ? 20.816 2.536 -1.961 1.00 95.62 71 GLU A N 1
ATOM 609 C CA . GLU A 1 71 ? 21.837 3.304 -1.219 1.00 95.62 71 GLU A CA 1
ATOM 610 C C . GLU A 1 71 ? 21.231 4.511 -0.479 1.00 95.62 71 GLU A C 1
ATOM 612 O O . GLU A 1 71 ? 21.454 4.697 0.714 1.00 95.62 71 GLU A O 1
ATOM 617 N N . VAL A 1 72 ? 20.409 5.318 -1.162 1.00 95.19 72 VAL A N 1
ATOM 618 C CA . VAL A 1 72 ? 19.759 6.495 -0.554 1.00 95.19 72 VAL A CA 1
ATOM 619 C C . VAL A 1 72 ? 18.788 6.090 0.561 1.00 95.19 72 VAL A C 1
ATOM 621 O O . VAL A 1 72 ? 18.655 6.793 1.563 1.00 95.19 72 VAL A O 1
ATOM 624 N N . LEU A 1 73 ? 18.080 4.968 0.399 1.00 95.50 73 LEU A N 1
ATOM 625 C CA . LEU A 1 73 ? 17.169 4.461 1.425 1.00 95.50 73 LEU A CA 1
ATOM 626 C C . LEU A 1 73 ? 17.923 3.929 2.652 1.00 95.50 73 LEU A C 1
ATOM 628 O O . LEU A 1 73 ? 17.445 4.115 3.774 1.00 95.50 73 LEU A O 1
ATOM 632 N N . GLU A 1 74 ? 19.074 3.285 2.452 1.00 95.50 74 GLU A N 1
ATOM 633 C CA . GLU A 1 74 ? 19.957 2.831 3.531 1.00 95.50 74 GLU A CA 1
ATOM 634 C C . GLU A 1 74 ? 20.500 4.014 4.331 1.00 95.50 74 GLU A C 1
ATOM 636 O O . GLU A 1 74 ? 20.310 4.044 5.548 1.00 95.50 74 GLU A O 1
ATOM 641 N N . GLU A 1 75 ? 21.060 5.023 3.654 1.00 96.12 75 GLU A N 1
ATOM 642 C CA . GLU A 1 75 ? 21.556 6.258 4.281 1.00 96.12 75 GLU A CA 1
ATOM 643 C C . GLU A 1 75 ? 20.464 6.932 5.129 1.00 96.12 75 GLU A C 1
ATOM 645 O O . GLU A 1 75 ? 20.681 7.291 6.289 1.00 96.12 75 GLU A O 1
ATOM 650 N N . LEU A 1 76 ? 19.246 7.030 4.587 1.00 95.62 76 LEU A N 1
ATOM 651 C CA . LEU A 1 76 ? 18.108 7.616 5.290 1.00 95.62 76 LEU A CA 1
ATOM 652 C C . LEU A 1 76 ? 17.737 6.832 6.562 1.00 95.62 76 LEU A C 1
ATOM 654 O O . LEU A 1 76 ? 17.430 7.435 7.598 1.00 95.62 76 LEU A O 1
ATOM 658 N N . ILE A 1 77 ? 17.723 5.495 6.491 1.00 96.44 77 ILE A N 1
ATOM 659 C CA . ILE A 1 77 ? 17.452 4.641 7.655 1.00 96.44 77 ILE A CA 1
ATOM 660 C C . ILE A 1 77 ? 18.558 4.795 8.693 1.00 96.44 77 ILE A C 1
ATOM 662 O O . ILE A 1 77 ? 18.244 4.885 9.877 1.00 96.44 77 ILE A O 1
ATOM 666 N N . GLU A 1 78 ? 19.820 4.810 8.281 1.00 95.62 78 GLU A N 1
ATOM 667 C CA . GLU A 1 78 ? 20.951 4.899 9.200 1.00 95.62 78 GLU A CA 1
ATOM 668 C C . GLU A 1 78 ? 20.956 6.231 9.965 1.00 95.62 78 GLU A C 1
ATOM 670 O O . GLU A 1 78 ? 21.183 6.248 11.175 1.00 95.62 78 GLU A O 1
ATOM 675 N N . GLU A 1 79 ? 20.586 7.329 9.303 1.00 95.62 79 GLU A N 1
ATOM 676 C CA . GLU A 1 79 ? 20.486 8.649 9.929 1.00 95.62 79 GLU A CA 1
ATOM 677 C C . GLU A 1 79 ? 19.285 8.772 10.889 1.00 95.62 79 GLU A C 1
ATOM 679 O O . GLU A 1 79 ? 19.396 9.370 11.960 1.00 95.62 79 GLU A O 1
ATOM 684 N N . ASN A 1 80 ? 18.125 8.204 10.534 1.00 94.75 80 ASN A N 1
ATOM 685 C CA . ASN A 1 80 ? 16.856 8.527 11.206 1.00 94.75 80 ASN A CA 1
ATOM 686 C C . ASN A 1 80 ? 16.240 7.369 12.011 1.00 94.75 80 ASN A C 1
ATOM 688 O O . ASN A 1 80 ? 15.388 7.596 12.874 1.00 94.75 80 ASN A O 1
ATOM 692 N N . ALA A 1 81 ? 16.615 6.122 11.723 1.00 93.94 81 ALA A N 1
ATOM 693 C CA . ALA A 1 81 ? 16.062 4.915 12.340 1.00 93.94 81 ALA A CA 1
ATOM 694 C C . ALA A 1 81 ? 17.067 3.731 12.407 1.00 93.94 81 ALA A C 1
ATOM 696 O O . ALA A 1 81 ? 16.674 2.596 12.106 1.00 93.94 81 ALA A O 1
ATOM 697 N N . PRO A 1 82 ? 18.329 3.926 12.851 1.00 88.62 82 PRO A N 1
ATOM 698 C CA . PRO A 1 82 ? 19.394 2.912 12.754 1.00 88.62 82 PRO A CA 1
ATOM 699 C C . PRO A 1 82 ? 19.094 1.620 13.528 1.00 88.62 82 PRO A C 1
ATOM 701 O O . PRO A 1 82 ? 19.506 0.526 13.146 1.00 88.62 82 PRO A O 1
ATOM 704 N N . HIS A 1 83 ? 18.322 1.727 14.610 1.00 91.44 83 HIS A N 1
ATOM 705 C CA . HIS A 1 83 ? 17.855 0.595 15.420 1.00 91.44 83 HIS A CA 1
ATOM 706 C C . HIS A 1 83 ? 16.327 0.490 15.443 1.00 91.44 83 HIS A C 1
ATOM 708 O O . HIS A 1 83 ? 15.745 -0.123 16.338 1.00 91.44 83 HIS A O 1
ATOM 714 N N . GLY A 1 84 ? 15.670 1.123 14.471 1.00 89.50 84 GLY A N 1
ATOM 715 C CA . GLY A 1 84 ? 14.223 1.110 14.347 1.00 89.50 84 GLY A CA 1
ATOM 716 C C . GLY A 1 84 ? 13.696 -0.275 13.984 1.00 89.50 84 GLY A C 1
ATOM 717 O O . GLY A 1 84 ? 14.326 -1.037 13.243 1.00 89.50 84 GLY A O 1
ATOM 718 N N . SER A 1 85 ? 12.494 -0.582 14.467 1.00 94.69 85 SER A N 1
ATOM 719 C CA . SER A 1 85 ? 11.728 -1.723 13.968 1.00 94.69 85 SER A CA 1
ATOM 720 C C . SER A 1 85 ? 11.420 -1.561 12.473 1.00 94.69 85 SER A C 1
ATOM 722 O O . SER A 1 85 ? 11.523 -0.470 11.913 1.00 94.69 85 SER A O 1
ATOM 724 N N . GLU A 1 86 ? 10.957 -2.621 11.811 1.00 94.44 86 GLU A N 1
ATOM 725 C CA . GLU A 1 86 ? 10.476 -2.538 10.421 1.00 94.44 86 GLU A CA 1
ATOM 726 C C . GLU A 1 86 ? 9.417 -1.440 10.240 1.00 94.44 86 GLU A C 1
ATOM 728 O O . GLU A 1 86 ? 9.416 -0.714 9.249 1.00 94.44 86 GLU A O 1
ATOM 733 N N . ALA A 1 87 ? 8.539 -1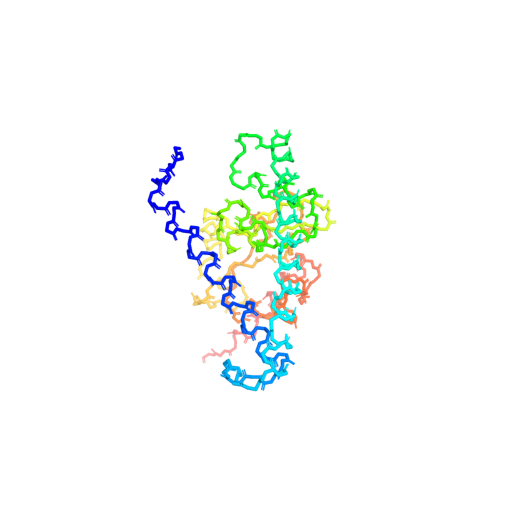.273 11.233 1.00 92.44 87 ALA A N 1
ATOM 734 C CA . ALA A 1 87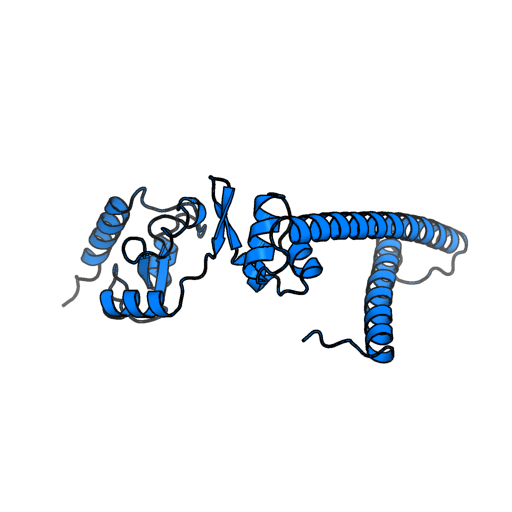 ? 7.531 -0.226 11.225 1.00 92.44 87 ALA A CA 1
ATOM 735 C C . ALA A 1 87 ? 8.162 1.176 11.283 1.00 92.44 87 ALA A C 1
ATOM 737 O O . ALA A 1 87 ? 7.672 2.093 10.628 1.00 92.44 87 ALA A O 1
ATOM 738 N N . ASP A 1 88 ? 9.245 1.352 12.039 1.00 94.19 88 ASP A N 1
ATOM 739 C CA . ASP A 1 88 ? 9.956 2.631 12.135 1.00 94.19 88 ASP A CA 1
ATOM 740 C C . ASP A 1 88 ? 10.688 2.956 10.834 1.00 94.19 88 ASP A C 1
ATOM 742 O O . ASP A 1 88 ? 10.605 4.088 10.361 1.00 94.19 88 ASP A O 1
ATOM 746 N N . LYS A 1 89 ? 11.289 1.949 10.189 1.00 96.00 89 LYS A N 1
ATOM 747 C CA . LYS A 1 89 ? 11.912 2.081 8.863 1.00 96.00 89 LYS A CA 1
ATOM 748 C C . LYS A 1 89 ? 10.895 2.479 7.790 1.00 96.00 89 LYS A C 1
ATOM 750 O O . LYS A 1 89 ? 11.143 3.412 7.030 1.00 96.00 89 LYS A O 1
ATOM 755 N N . ILE A 1 90 ? 9.714 1.849 7.769 1.00 95.31 90 ILE A N 1
ATOM 756 C CA . ILE A 1 90 ? 8.630 2.227 6.844 1.00 95.31 90 ILE A CA 1
ATOM 757 C C . ILE A 1 90 ? 8.189 3.675 7.081 1.00 95.31 90 ILE A C 1
ATOM 759 O O . ILE A 1 90 ? 8.019 4.426 6.120 1.00 95.31 90 ILE A O 1
ATOM 763 N N . ARG A 1 91 ? 7.998 4.079 8.346 1.00 94.06 91 ARG A N 1
ATOM 764 C CA . ARG A 1 91 ? 7.612 5.459 8.682 1.00 94.06 91 ARG A CA 1
ATOM 765 C C . ARG A 1 91 ? 8.676 6.459 8.259 1.00 94.06 91 ARG A C 1
ATOM 767 O O . ARG A 1 91 ? 8.319 7.482 7.689 1.00 94.06 91 ARG A O 1
ATOM 774 N N . CYS A 1 92 ? 9.944 6.149 8.508 1.00 94.69 92 CYS A N 1
ATOM 775 C CA . CYS A 1 92 ? 11.078 6.960 8.089 1.00 94.69 92 CYS A CA 1
ATOM 776 C C . CYS A 1 92 ? 11.043 7.207 6.572 1.00 94.69 92 CYS A C 1
ATOM 778 O O . CYS A 1 92 ? 10.913 8.349 6.129 1.00 94.69 92 CYS A O 1
ATOM 780 N N . ILE A 1 93 ? 11.028 6.129 5.781 1.00 95.56 93 ILE A N 1
ATOM 781 C CA . ILE A 1 93 ? 11.086 6.227 4.321 1.00 95.56 93 ILE A CA 1
ATOM 782 C C . ILE A 1 93 ? 9.849 6.923 3.747 1.00 95.56 93 ILE A C 1
ATOM 784 O O . ILE A 1 93 ? 9.986 7.849 2.952 1.00 95.56 93 ILE A O 1
ATOM 788 N N . LYS A 1 94 ? 8.635 6.528 4.155 1.00 93.88 94 LYS A N 1
ATOM 789 C CA . LYS A 1 94 ? 7.402 7.134 3.619 1.00 93.88 94 LYS A CA 1
ATOM 790 C C . LYS A 1 94 ? 7.259 8.611 3.970 1.00 93.88 94 LYS A C 1
ATOM 792 O O . LYS A 1 94 ? 6.638 9.346 3.209 1.00 93.88 94 LYS A O 1
ATOM 797 N N . LYS A 1 95 ? 7.815 9.040 5.106 1.00 91.75 95 LYS A N 1
ATOM 798 C CA . LYS A 1 95 ? 7.816 10.448 5.504 1.00 91.75 95 LYS A CA 1
ATOM 799 C C . LYS A 1 95 ? 8.783 11.271 4.653 1.00 91.75 95 LYS A C 1
ATOM 801 O O . LYS A 1 95 ? 8.448 12.390 4.283 1.00 91.75 95 LYS A O 1
ATOM 806 N N . ALA A 1 96 ? 9.957 10.724 4.342 1.00 91.81 96 ALA A N 1
ATOM 807 C CA . ALA A 1 96 ? 10.968 11.412 3.542 1.00 91.81 96 ALA A CA 1
ATOM 808 C C . ALA A 1 96 ? 10.649 11.398 2.037 1.00 91.81 96 ALA A C 1
ATOM 810 O O . ALA A 1 96 ? 10.877 12.383 1.340 1.00 91.81 96 ALA A O 1
ATOM 811 N N . ILE A 1 97 ? 10.101 10.289 1.532 1.00 91.44 97 ILE A N 1
ATOM 812 C CA . ILE A 1 97 ? 9.864 10.050 0.105 1.00 91.44 97 ILE A CA 1
ATOM 813 C C . ILE A 1 97 ? 8.385 9.725 -0.104 1.00 91.44 97 ILE A C 1
ATOM 815 O O . ILE A 1 97 ? 7.980 8.568 -0.217 1.00 91.44 97 ILE A O 1
ATOM 819 N N . LEU A 1 98 ? 7.565 10.772 -0.193 1.00 80.06 98 LEU A N 1
ATOM 820 C CA . LEU A 1 98 ? 6.103 10.658 -0.283 1.00 80.06 98 LEU A CA 1
ATOM 821 C C . LEU A 1 98 ? 5.610 9.817 -1.475 1.00 80.06 98 LEU A C 1
ATOM 823 O O . LEU A 1 98 ? 4.536 9.225 -1.404 1.00 80.06 98 LEU A O 1
ATOM 827 N N . GLN A 1 99 ? 6.380 9.757 -2.568 1.00 85.69 99 GLN A N 1
ATOM 828 C CA . GLN A 1 99 ? 5.997 9.059 -3.802 1.00 85.69 99 GLN A CA 1
ATOM 829 C C . GLN A 1 99 ? 6.567 7.640 -3.936 1.00 85.69 99 GLN A C 1
ATOM 831 O O . GLN A 1 99 ? 6.384 7.008 -4.979 1.00 85.69 99 GLN A O 1
ATOM 836 N N . ILE A 1 100 ? 7.257 7.113 -2.917 1.00 91.56 100 ILE A N 1
ATOM 837 C CA . ILE A 1 100 ? 7.790 5.751 -3.000 1.00 91.56 100 ILE A CA 1
ATOM 838 C C . ILE A 1 100 ? 6.649 4.739 -3.150 1.00 91.56 100 ILE A C 1
ATOM 840 O O . ILE A 1 100 ? 5.684 4.725 -2.378 1.00 91.56 100 ILE A O 1
ATOM 844 N N . LYS A 1 101 ? 6.749 3.863 -4.154 1.00 92.50 101 LYS A N 1
ATOM 845 C CA . LYS A 1 101 ? 5.734 2.830 -4.363 1.00 92.50 101 LYS A CA 1
ATOM 846 C C . LYS A 1 101 ? 5.879 1.732 -3.309 1.00 92.50 101 LYS A C 1
ATOM 848 O O . LYS A 1 101 ? 6.985 1.337 -2.944 1.00 92.50 101 LYS A O 1
ATOM 853 N N . ASN A 1 102 ? 4.749 1.185 -2.856 1.00 93.62 102 ASN A N 1
ATOM 854 C CA . ASN A 1 102 ? 4.732 0.140 -1.824 1.00 93.62 102 ASN A CA 1
ATOM 855 C C . ASN A 1 102 ? 5.537 -1.104 -2.221 1.00 93.62 102 ASN A C 1
ATOM 857 O O . ASN A 1 102 ? 6.161 -1.707 -1.358 1.00 93.62 102 ASN A O 1
ATOM 861 N N . ASN A 1 103 ? 5.536 -1.483 -3.502 1.00 92.88 103 ASN A N 1
ATOM 862 C CA . ASN A 1 103 ? 6.298 -2.629 -3.996 1.00 92.88 103 ASN A CA 1
ATOM 863 C C . ASN A 1 103 ? 7.813 -2.397 -3.920 1.00 92.88 103 ASN A C 1
ATOM 865 O O . ASN A 1 103 ? 8.526 -3.294 -3.493 1.00 92.88 103 ASN A O 1
ATOM 869 N N . GLN A 1 104 ? 8.284 -1.194 -4.258 1.00 93.25 104 GLN A N 1
ATOM 870 C CA . GLN A 1 104 ? 9.700 -0.827 -4.161 1.00 93.25 104 GLN A CA 1
ATOM 871 C C . GLN A 1 104 ? 10.166 -0.841 -2.704 1.00 93.25 104 GLN A C 1
ATOM 873 O O . GLN A 1 104 ? 11.201 -1.414 -2.385 1.00 93.25 104 GLN A O 1
ATOM 878 N N . LEU A 1 105 ? 9.366 -0.261 -1.805 1.00 95.12 105 LEU A N 1
ATOM 879 C CA . LEU A 1 105 ? 9.666 -0.252 -0.375 1.00 95.12 105 LEU A CA 1
ATOM 880 C C . LEU A 1 105 ? 9.637 -1.661 0.238 1.00 95.12 105 LEU A C 1
ATOM 882 O O . LEU A 1 105 ? 10.473 -1.992 1.074 1.00 95.12 105 LEU A O 1
ATOM 886 N N . ALA A 1 106 ? 8.669 -2.484 -0.169 1.00 95.25 106 ALA A N 1
ATOM 887 C CA . ALA A 1 106 ? 8.556 -3.869 0.273 1.00 95.25 106 ALA A CA 1
ATOM 888 C C . ALA A 1 106 ? 9.755 -4.704 -0.185 1.00 95.25 106 ALA A C 1
ATOM 890 O O . ALA A 1 106 ? 10.330 -5.424 0.625 1.00 95.25 106 ALA A O 1
ATOM 891 N N . GLU A 1 107 ? 10.157 -4.570 -1.451 1.00 92.81 107 GLU A N 1
ATOM 892 C CA . GLU A 1 107 ? 11.334 -5.247 -1.992 1.00 92.81 107 GLU A CA 1
ATOM 893 C C . GLU A 1 107 ? 12.607 -4.842 -1.246 1.00 92.81 107 GLU A C 1
ATOM 895 O O . GLU A 1 107 ? 13.331 -5.717 -0.776 1.00 92.81 107 GLU A O 1
ATOM 900 N N . PHE A 1 108 ? 12.830 -3.536 -1.072 1.00 94.81 108 PHE A N 1
ATOM 901 C CA . PHE A 1 108 ? 14.002 -3.004 -0.381 1.00 94.81 108 PHE A CA 1
ATOM 902 C C . PHE A 1 108 ? 14.113 -3.502 1.069 1.00 94.81 108 PHE A C 1
ATOM 904 O O . PHE A 1 108 ? 15.170 -3.955 1.498 1.00 94.81 108 PHE A O 1
ATOM 911 N N . LEU A 1 109 ? 13.012 -3.475 1.828 1.00 93.69 109 LEU A N 1
ATOM 912 C CA . LEU A 1 109 ? 13.010 -3.918 3.228 1.00 93.69 109 LEU A CA 1
ATOM 913 C C . LEU A 1 109 ? 12.891 -5.443 3.397 1.00 93.69 109 LEU A C 1
ATOM 915 O O . LEU A 1 109 ? 12.936 -5.922 4.529 1.00 93.69 109 LEU A O 1
ATOM 919 N N . GLY A 1 110 ? 12.692 -6.205 2.316 1.00 94.19 110 GLY A N 1
ATOM 920 C CA . GLY A 1 110 ? 12.429 -7.645 2.389 1.00 94.19 110 GLY A CA 1
ATOM 921 C C . GLY A 1 110 ? 11.086 -7.996 3.045 1.00 94.19 110 GLY A C 1
ATOM 922 O O . GLY A 1 110 ? 10.967 -9.029 3.701 1.00 94.19 110 GLY A O 1
ATOM 923 N N . LEU A 1 111 ? 10.073 -7.138 2.894 1.00 94.19 111 LEU A N 1
ATOM 924 C CA . LEU A 1 111 ? 8.755 -7.270 3.523 1.00 94.19 111 LEU A CA 1
ATOM 925 C C . LEU A 1 111 ? 7.672 -7.650 2.510 1.00 94.19 111 LEU A C 1
ATOM 927 O O . LEU A 1 111 ? 7.811 -7.467 1.303 1.00 94.19 111 LEU A O 1
ATOM 931 N N . SER A 1 112 ? 6.525 -8.125 3.003 1.00 94.50 112 SER A N 1
ATOM 932 C CA . SER A 1 112 ? 5.353 -8.307 2.140 1.00 94.50 112 SER A CA 1
ATOM 933 C C . SER A 1 112 ? 4.732 -6.960 1.755 1.00 94.50 112 SER A C 1
ATOM 935 O O . SER A 1 112 ? 4.600 -6.056 2.587 1.00 94.50 112 SER A O 1
ATOM 937 N N . GLN A 1 113 ? 4.254 -6.842 0.512 1.00 93.00 113 GLN A N 1
ATOM 938 C CA . GLN A 1 113 ? 3.526 -5.645 0.068 1.00 93.00 113 GLN A CA 1
ATOM 939 C C . GLN A 1 113 ? 2.299 -5.374 0.954 1.00 93.00 113 GLN A C 1
ATOM 941 O O . GLN A 1 113 ? 2.063 -4.232 1.338 1.00 93.00 113 GLN A O 1
ATOM 946 N N . ASN A 1 114 ? 1.588 -6.429 1.370 1.00 91.44 114 ASN A N 1
ATOM 947 C CA . ASN A 1 114 ? 0.431 -6.349 2.270 1.00 91.44 114 ASN A CA 1
ATOM 948 C C . ASN A 1 114 ? 0.761 -5.786 3.659 1.00 91.44 114 ASN A C 1
ATOM 950 O O . ASN A 1 114 ? -0.120 -5.267 4.342 1.00 91.44 114 ASN A O 1
ATOM 954 N N . TYR A 1 115 ? 2.005 -5.913 4.120 1.00 92.94 115 TYR A N 1
ATOM 955 C CA . TYR A 1 115 ? 2.431 -5.287 5.366 1.00 92.94 115 TYR A CA 1
ATOM 956 C C . TYR A 1 115 ? 2.689 -3.789 5.167 1.00 92.94 115 TYR A C 1
ATOM 958 O O . TYR A 1 115 ? 2.217 -2.974 5.958 1.00 92.94 115 TYR A O 1
ATOM 966 N N . VAL A 1 116 ? 3.362 -3.415 4.075 1.00 93.50 116 VAL A N 1
ATOM 967 C CA . VAL A 1 116 ? 3.697 -2.017 3.750 1.00 93.50 116 VAL A CA 1
ATOM 968 C C . VAL A 1 116 ? 2.456 -1.176 3.431 1.00 93.50 116 VAL A C 1
ATOM 970 O O . VAL A 1 116 ? 2.391 -0.004 3.816 1.00 93.50 116 VAL A O 1
ATOM 973 N N . THR A 1 117 ? 1.443 -1.756 2.779 1.00 91.50 117 THR A N 1
ATOM 974 C CA . THR A 1 117 ? 0.180 -1.068 2.442 1.00 91.50 117 THR A CA 1
ATOM 975 C C . THR A 1 117 ? -0.590 -0.594 3.672 1.00 91.50 117 THR A C 1
ATOM 977 O O . THR A 1 117 ? -1.342 0.377 3.583 1.00 91.50 117 THR A O 1
ATOM 980 N N . LYS A 1 118 ? -0.360 -1.212 4.838 1.00 91.00 118 LYS A N 1
ATOM 981 C CA . LYS A 1 118 ? -0.972 -0.787 6.102 1.00 91.00 118 LYS A CA 1
ATOM 982 C C . LYS A 1 118 ? -0.484 0.585 6.549 1.00 91.00 118 LYS A C 1
ATOM 984 O O . LYS A 1 118 ? -1.181 1.231 7.322 1.00 91.00 118 LYS A O 1
ATOM 989 N N . PHE A 1 119 ? 0.673 1.046 6.085 1.00 91.88 119 PHE A N 1
ATOM 990 C CA . PHE A 1 119 ? 1.216 2.351 6.442 1.00 91.88 119 PHE A CA 1
ATOM 991 C C . PHE A 1 119 ? 0.761 3.392 5.420 1.00 91.88 119 PHE A C 1
ATOM 993 O O . PHE A 1 119 ? 1.144 3.318 4.252 1.00 91.88 119 PHE A O 1
ATOM 1000 N N . ARG A 1 120 ? -0.047 4.363 5.844 1.00 89.00 120 ARG A N 1
ATOM 1001 C CA . ARG A 1 120 ? -0.569 5.443 4.998 1.00 89.00 120 ARG A CA 1
ATOM 1002 C C . ARG A 1 120 ? 0.029 6.779 5.433 1.00 89.00 120 ARG A C 1
ATOM 1004 O O . ARG A 1 120 ? 0.267 6.985 6.622 1.00 89.00 120 ARG A O 1
ATOM 1011 N N . VAL A 1 121 ? 0.284 7.656 4.466 1.00 87.69 121 VAL A N 1
ATOM 1012 C CA . VAL A 1 121 ? 0.700 9.037 4.734 1.00 87.69 121 VAL A CA 1
ATOM 1013 C C . VAL A 1 121 ? -0.557 9.898 4.833 1.00 87.69 121 VAL A C 1
ATOM 1015 O O . VAL A 1 121 ? -1.408 9.836 3.947 1.00 87.69 121 VAL A O 1
ATOM 1018 N N . THR A 1 122 ? -0.707 10.648 5.921 1.00 86.50 122 THR A N 1
ATOM 1019 C CA . THR A 1 122 ? -1.825 11.577 6.121 1.00 86.50 122 THR A CA 1
ATOM 1020 C C . THR A 1 122 ? -1.625 12.846 5.302 1.00 86.50 122 THR A C 1
ATOM 1022 O O . THR A 1 122 ? -0.524 13.139 4.833 1.00 86.50 122 THR A O 1
ATOM 1025 N N . LEU A 1 123 ? -2.674 13.665 5.194 1.00 83.50 123 LEU A N 1
ATOM 1026 C CA . LEU A 1 123 ? -2.581 14.978 4.541 1.00 83.50 123 LEU A CA 1
ATOM 1027 C C . LEU A 1 123 ? -1.579 15.929 5.221 1.00 83.50 123 LEU A C 1
ATOM 1029 O O . LEU A 1 123 ? -1.122 16.883 4.600 1.00 83.50 123 LEU A O 1
ATOM 1033 N N . ARG A 1 124 ? -1.215 15.663 6.481 1.00 82.38 124 ARG A N 1
ATOM 1034 C CA . ARG A 1 124 ? -0.222 16.435 7.244 1.00 82.38 124 ARG A CA 1
ATOM 1035 C C . ARG A 1 124 ? 1.201 15.878 7.130 1.00 82.38 124 ARG A C 1
ATOM 1037 O O . ARG A 1 124 ? 2.118 16.427 7.732 1.00 82.38 124 ARG A O 1
ATOM 1044 N N . GLY A 1 125 ? 1.395 14.799 6.368 1.00 85.19 125 GLY A N 1
ATOM 1045 C CA . GLY A 1 125 ? 2.696 14.152 6.190 1.00 85.19 125 GLY A CA 1
ATOM 1046 C C . GLY A 1 125 ? 3.078 13.173 7.305 1.00 85.19 125 GLY A C 1
ATOM 1047 O O . GLY A 1 125 ? 4.217 12.704 7.339 1.00 85.19 125 GLY A O 1
ATOM 1048 N N . ASP A 1 126 ? 2.157 12.833 8.211 1.00 87.62 126 ASP A N 1
ATOM 1049 C CA . ASP A 1 126 ? 2.390 11.789 9.211 1.00 87.62 126 ASP A CA 1
ATOM 1050 C C . ASP A 1 126 ? 2.208 10.402 8.601 1.00 87.62 126 ASP A C 1
ATOM 1052 O O . ASP A 1 126 ? 1.316 10.178 7.787 1.00 87.62 126 ASP A O 1
ATOM 1056 N N . VAL A 1 127 ? 3.019 9.434 9.032 1.00 89.50 127 VAL A N 1
ATOM 1057 C CA . VAL A 1 127 ? 2.872 8.039 8.601 1.00 89.50 127 VAL A CA 1
ATOM 1058 C C . VAL A 1 127 ? 2.194 7.232 9.697 1.00 89.50 127 VAL A C 1
ATOM 1060 O O . VAL A 1 127 ? 2.764 6.983 10.764 1.00 89.50 127 VAL A O 1
ATOM 1063 N N . ILE A 1 128 ? 0.979 6.782 9.409 1.00 88.25 128 ILE A N 1
ATOM 1064 C CA . ILE A 1 128 ? 0.125 6.055 10.345 1.00 88.25 128 ILE A CA 1
ATOM 1065 C C . ILE A 1 128 ? -0.145 4.638 9.858 1.00 88.25 128 ILE A C 1
ATOM 1067 O O . ILE A 1 128 ? -0.203 4.358 8.662 1.00 88.25 128 ILE A O 1
ATOM 1071 N N . ARG A 1 129 ? -0.313 3.722 10.809 1.00 89.31 129 ARG A N 1
ATOM 1072 C CA . ARG A 1 129 ? -0.740 2.350 10.531 1.00 89.31 129 ARG A CA 1
ATOM 1073 C C . ARG A 1 129 ? -2.266 2.334 10.482 1.00 89.31 129 ARG A C 1
ATOM 1075 O O . ARG A 1 129 ? -2.892 2.854 11.395 1.00 89.31 129 ARG A O 1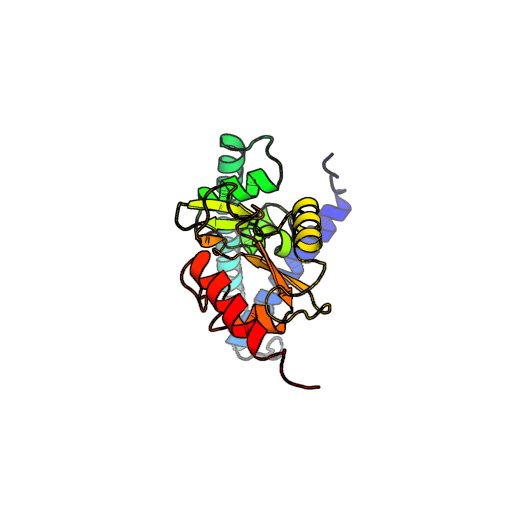
ATOM 1082 N N . SER A 1 130 ? -2.853 1.781 9.433 1.00 84.19 130 SER A N 1
ATOM 1083 C CA . SER A 1 130 ? -4.305 1.742 9.202 1.00 84.19 130 SER A CA 1
ATOM 1084 C C . SER A 1 130 ? -4.996 0.565 9.890 1.00 84.19 130 SER A C 1
ATOM 1086 O O . SER A 1 130 ? -6.206 0.597 10.092 1.00 84.19 130 SER A O 1
ATOM 1088 N N . ASP A 1 131 ? -4.256 -0.466 10.300 1.00 86.31 131 ASP A N 1
ATOM 1089 C CA . ASP A 1 131 ? -4.826 -1.597 11.016 1.00 86.31 131 ASP A CA 1
ATOM 1090 C C . ASP A 1 131 ? -5.125 -1.250 12.476 1.00 86.31 131 ASP A C 1
ATOM 1092 O O . ASP A 1 131 ? -4.258 -0.866 13.258 1.00 86.31 131 ASP A O 1
ATOM 1096 N N . ILE A 1 132 ? -6.385 -1.453 12.849 1.00 88.06 132 ILE A N 1
ATOM 1097 C CA . ILE A 1 132 ? -6.843 -1.283 14.224 1.00 88.06 132 ILE A CA 1
ATOM 1098 C C . ILE A 1 132 ? -6.218 -2.394 15.090 1.00 88.06 132 ILE A C 1
ATOM 1100 O O . ILE A 1 132 ? -6.388 -3.577 14.748 1.00 88.06 132 ILE A O 1
ATOM 1104 N N . PRO A 1 133 ? -5.522 -2.058 16.196 1.00 89.19 133 PRO A N 1
ATOM 1105 C CA . PRO A 1 133 ? -4.956 -3.042 17.118 1.00 89.19 133 PRO A CA 1
ATOM 1106 C C . PRO A 1 133 ? -6.023 -3.988 17.670 1.00 89.19 133 PRO A C 1
ATOM 1108 O O . PRO A 1 133 ? -7.130 -3.553 17.976 1.00 89.19 133 PRO A O 1
ATOM 1111 N N . GLN A 1 134 ? -5.694 -5.268 17.853 1.00 91.19 134 GLN A N 1
ATOM 1112 C CA . GLN A 1 134 ? -6.665 -6.279 18.292 1.00 91.19 134 GLN A CA 1
ATOM 1113 C C . GLN A 1 134 ? -7.365 -5.916 19.612 1.00 91.19 134 GLN A C 1
ATOM 1115 O O . GLN A 1 134 ? -8.583 -6.038 19.705 1.00 91.19 134 GLN A O 1
ATOM 1120 N N . SER A 1 135 ? -6.629 -5.378 20.587 1.00 92.31 135 SER A N 1
ATOM 1121 C CA . SER A 1 135 ? -7.196 -4.915 21.860 1.00 92.31 135 SER A CA 1
ATOM 1122 C C . SER A 1 135 ? -8.242 -3.809 21.683 1.00 92.31 135 SER A C 1
ATOM 1124 O O . SER A 1 135 ? -9.255 -3.784 22.380 1.00 92.31 135 SER A O 1
ATOM 1126 N N . VAL A 1 136 ? -8.028 -2.905 20.722 1.00 93.19 136 VAL A N 1
ATOM 1127 C CA . VAL A 1 136 ? -9.013 -1.885 20.352 1.00 93.19 136 VAL A CA 1
ATOM 1128 C C . VAL A 1 136 ? -10.209 -2.555 19.687 1.00 93.19 136 VAL A C 1
ATOM 1130 O O . VAL A 1 136 ? -11.337 -2.270 20.071 1.00 93.19 136 VAL A O 1
ATOM 1133 N N . ARG A 1 137 ? -9.991 -3.502 18.763 1.00 94.31 137 ARG A N 1
ATOM 1134 C CA . ARG A 1 137 ? -11.093 -4.210 18.089 1.00 94.31 137 ARG A CA 1
ATOM 1135 C C . ARG A 1 137 ? -12.042 -4.878 19.076 1.00 94.31 137 ARG A C 1
ATOM 1137 O O . ARG A 1 137 ? -13.249 -4.693 18.980 1.00 94.31 137 ARG A O 1
ATOM 1144 N N . GLU A 1 138 ? -11.490 -5.614 20.035 1.00 94.81 138 GLU A N 1
ATOM 1145 C CA . GLU A 1 138 ? -12.255 -6.294 21.084 1.00 94.81 138 GLU A CA 1
ATOM 1146 C C . GLU A 1 138 ? -13.033 -5.297 21.950 1.00 94.81 138 GLU A C 1
ATOM 1148 O O . GLU A 1 138 ? -14.209 -5.513 22.243 1.00 94.81 138 GLU A O 1
ATOM 1153 N N . LYS A 1 139 ? -12.413 -4.162 22.301 1.00 96.19 139 LYS A N 1
ATOM 1154 C CA . LYS A 1 139 ? -13.068 -3.093 23.064 1.00 96.19 139 LYS A CA 1
ATOM 1155 C C . LYS A 1 139 ? -14.276 -2.512 22.324 1.00 96.19 139 LYS A C 1
ATOM 1157 O O . LYS A 1 139 ? -15.315 -2.318 22.950 1.00 96.19 139 LYS A O 1
ATOM 1162 N N . ILE A 1 140 ? -14.147 -2.235 21.025 1.00 96.88 140 ILE A N 1
ATOM 1163 C CA . ILE A 1 140 ? -15.233 -1.640 20.230 1.00 96.88 140 ILE A CA 1
ATOM 1164 C C . ILE A 1 140 ? -16.351 -2.641 19.982 1.00 96.88 140 ILE A C 1
ATOM 1166 O O . ILE A 1 140 ? -17.506 -2.320 20.234 1.00 96.88 140 ILE A O 1
ATOM 1170 N N . ARG A 1 141 ? -16.017 -3.882 19.617 1.00 95.75 141 ARG A N 1
ATOM 1171 C CA . ARG A 1 141 ? -17.019 -4.943 19.464 1.00 95.75 141 ARG A CA 1
ATOM 1172 C C . ARG A 1 141 ? -17.828 -5.157 20.740 1.00 95.75 141 ARG A C 1
ATOM 1174 O O . ARG A 1 141 ? -19.050 -5.216 20.687 1.00 95.75 141 ARG A O 1
ATOM 1181 N N . LYS A 1 142 ? -17.158 -5.175 21.897 1.00 96.31 142 LYS A N 1
ATOM 1182 C CA . LYS A 1 142 ? -17.830 -5.275 23.197 1.00 96.31 142 LYS A CA 1
ATOM 1183 C C . LYS A 1 142 ? -18.736 -4.073 23.484 1.00 96.31 142 LYS A C 1
ATOM 1185 O O . LYS A 1 142 ? -19.819 -4.261 24.028 1.00 96.31 142 LYS A O 1
ATOM 1190 N N . ARG A 1 143 ? -18.293 -2.852 23.157 1.00 96.75 143 ARG A N 1
ATOM 1191 C CA . ARG A 1 143 ? -19.096 -1.626 23.314 1.00 96.75 143 ARG A CA 1
ATOM 1192 C C . ARG A 1 143 ? -20.360 -1.684 22.456 1.00 96.75 143 ARG A C 1
ATOM 1194 O O . ARG A 1 143 ? -21.428 -1.336 22.940 1.00 96.75 143 ARG A O 1
ATOM 1201 N N . ASP A 1 144 ? -20.219 -2.156 21.223 1.00 97.44 144 ASP A N 1
ATOM 1202 C CA . ASP A 1 144 ? -21.285 -2.187 20.220 1.00 97.44 144 ASP A CA 1
ATOM 1203 C C . ASP A 1 144 ? -22.159 -3.452 20.320 1.00 97.44 144 ASP A C 1
ATOM 1205 O O . ASP A 1 144 ? -23.037 -3.673 19.492 1.00 97.44 144 ASP A O 1
ATOM 1209 N N . GLY A 1 145 ? -21.934 -4.293 21.337 1.00 96.81 145 GLY A N 1
ATOM 1210 C CA . GLY A 1 145 ? -22.738 -5.488 21.593 1.00 96.81 145 GLY A CA 1
ATOM 1211 C C . GLY A 1 145 ? -22.565 -6.596 20.555 1.00 96.81 145 GLY A C 1
ATOM 1212 O O . GLY A 1 145 ? -23.494 -7.370 20.352 1.00 96.81 145 GLY A O 1
ATOM 1213 N N . ASP A 1 146 ? -21.402 -6.665 19.897 1.00 96.94 146 ASP A N 1
ATOM 1214 C CA . ASP A 1 146 ? -21.131 -7.601 18.799 1.00 96.94 146 ASP A CA 1
ATOM 1215 C C . ASP A 1 146 ? -22.171 -7.526 17.667 1.00 96.94 146 ASP A C 1
ATOM 1217 O O . ASP A 1 146 ? -22.494 -8.527 17.029 1.00 96.94 146 ASP A O 1
ATOM 1221 N N . ALA A 1 147 ? -22.675 -6.319 17.405 1.00 97.25 147 ALA A N 1
ATOM 1222 C CA . ALA A 1 147 ? -23.659 -6.047 16.373 1.00 97.25 147 ALA A CA 1
ATOM 1223 C C . ALA A 1 147 ? -23.318 -4.766 15.598 1.00 97.25 147 ALA A C 1
ATOM 1225 O O . ALA A 1 147 ? -22.599 -3.883 16.068 1.00 97.25 147 ALA A O 1
ATOM 1226 N N . CYS A 1 148 ? -23.851 -4.666 14.384 1.00 97.62 148 CYS A N 1
ATOM 1227 C CA . CYS A 1 148 ? -23.823 -3.452 13.588 1.00 97.62 148 CYS A CA 1
ATOM 1228 C C . CYS A 1 148 ? -24.590 -2.344 14.317 1.00 97.62 148 CYS A C 1
ATOM 1230 O O . CYS A 1 148 ? -25.789 -2.489 14.561 1.00 97.62 148 CYS A O 1
ATOM 1232 N N . VAL A 1 149 ? -23.938 -1.210 14.589 1.00 97.44 149 VAL A N 1
ATOM 1233 C CA . VAL A 1 149 ? -24.577 -0.090 15.304 1.00 97.44 149 VAL A CA 1
ATOM 1234 C C . VAL A 1 149 ? -25.733 0.540 14.522 1.00 97.44 149 VAL A C 1
ATOM 1236 O O . VAL A 1 149 ? -26.602 1.156 15.127 1.00 97.44 149 VAL A O 1
ATOM 1239 N N . ARG A 1 150 ? -25.772 0.361 13.192 1.00 95.38 150 ARG A N 1
ATOM 1240 C CA . ARG A 1 150 ? -26.816 0.907 12.309 1.00 95.38 150 ARG A CA 1
ATOM 1241 C C . ARG A 1 150 ? -28.029 -0.003 12.152 1.00 95.38 150 ARG A C 1
ATOM 1243 O O . ARG A 1 150 ? -29.153 0.471 12.242 1.00 95.38 150 ARG A O 1
ATOM 1250 N N . CYS A 1 151 ? -27.824 -1.291 11.879 1.00 95.75 151 CYS A N 1
ATOM 1251 C CA . CYS A 1 151 ? -28.926 -2.205 11.548 1.00 95.75 151 CYS A CA 1
ATOM 1252 C C . CYS A 1 151 ? -29.129 -3.357 12.542 1.00 95.75 151 CYS A C 1
ATOM 1254 O O . CYS A 1 151 ? -30.153 -4.030 12.464 1.00 95.75 151 CYS A O 1
ATOM 1256 N N . GLY A 1 152 ? -28.187 -3.596 13.459 1.00 95.62 152 GLY A N 1
ATOM 1257 C CA . GLY A 1 152 ? -28.244 -4.692 14.431 1.00 95.62 152 GLY A CA 1
ATOM 1258 C C . GLY A 1 152 ? -27.789 -6.064 13.917 1.00 95.62 152 GLY A C 1
ATOM 1259 O O . GLY A 1 152 ? -27.801 -7.019 14.686 1.00 95.62 152 GLY A O 1
ATOM 1260 N N . GLU A 1 153 ? -27.368 -6.183 12.653 1.00 95.94 153 GLU A N 1
ATOM 1261 C CA . GLU A 1 153 ? -26.800 -7.422 12.097 1.00 95.94 153 GLU A CA 1
ATOM 1262 C C . GLU A 1 153 ? -25.570 -7.885 12.899 1.00 95.94 153 GLU A C 1
ATOM 1264 O O . GLU A 1 153 ? -24.787 -7.057 13.359 1.00 95.94 153 GLU A O 1
ATOM 1269 N N . THR A 1 154 ? -25.380 -9.197 13.048 1.00 96.44 154 THR A N 1
ATOM 1270 C CA . THR A 1 154 ? -24.294 -9.800 13.853 1.00 96.44 154 THR A CA 1
ATOM 1271 C C . THR A 1 154 ? -23.275 -10.571 13.008 1.00 96.44 154 THR A C 1
ATOM 1273 O O . THR A 1 154 ? -22.236 -11.002 13.514 1.00 96.44 154 THR A O 1
ATOM 1276 N N . SER A 1 155 ? -23.541 -10.726 11.710 1.00 93.75 155 SER A N 1
ATOM 1277 C CA . SER A 1 155 ? -22.653 -11.360 10.734 1.00 93.75 155 SER A CA 1
ATOM 1278 C C . SER A 1 155 ? -21.817 -10.342 9.944 1.00 93.75 155 SER A C 1
ATOM 1280 O O . SER A 1 155 ? -22.150 -9.160 9.856 1.00 93.75 155 SER A O 1
ATOM 1282 N N . GLU A 1 156 ? -20.679 -10.803 9.408 1.00 94.06 156 GLU A N 1
ATOM 1283 C CA . GLU A 1 156 ? -19.746 -10.014 8.579 1.00 94.06 156 GLU A CA 1
ATOM 1284 C C . GLU A 1 156 ? -19.391 -8.626 9.143 1.00 94.06 156 GLU A C 1
ATOM 1286 O O . GLU A 1 156 ? -19.376 -7.611 8.443 1.00 94.06 156 GLU A O 1
ATOM 1291 N N . LEU A 1 157 ? -19.093 -8.577 10.443 1.00 95.31 157 LEU A N 1
ATOM 1292 C CA . LEU A 1 157 ? -18.767 -7.332 11.130 1.00 95.31 157 LEU A CA 1
ATOM 1293 C C . LEU A 1 157 ? -17.372 -6.815 10.755 1.00 95.31 157 LEU A C 1
ATOM 1295 O O . LEU A 1 157 ? -16.367 -7.541 10.754 1.00 95.31 157 LEU A O 1
ATOM 1299 N N . ARG A 1 158 ? -17.307 -5.512 10.498 1.00 93.44 158 ARG A N 1
ATOM 1300 C CA . ARG A 1 158 ? -16.100 -4.729 10.242 1.00 93.44 158 ARG A CA 1
ATOM 1301 C C . ARG A 1 158 ? -16.085 -3.526 11.176 1.00 93.44 158 ARG A C 1
ATOM 1303 O O . ARG A 1 158 ? -17.123 -3.011 11.583 1.00 93.44 158 ARG A O 1
ATOM 1310 N N . LEU A 1 159 ? -14.883 -3.090 11.529 1.00 94.19 159 LEU A N 1
ATOM 1311 C CA . LEU A 1 159 ? -14.708 -1.835 12.245 1.00 94.19 159 LEU A CA 1
ATOM 1312 C C . LEU A 1 159 ? -14.477 -0.734 11.232 1.00 94.19 159 LEU A C 1
ATOM 1314 O O . LEU A 1 159 ? -13.574 -0.844 10.405 1.00 94.19 159 LEU A O 1
ATOM 1318 N N . HIS A 1 160 ? -15.295 0.295 11.354 1.00 92.62 160 HIS A N 1
ATOM 1319 C CA . HIS A 1 160 ? -15.329 1.464 10.507 1.00 92.62 160 HIS A CA 1
ATOM 1320 C C . HIS A 1 160 ? -14.636 2.633 11.198 1.00 92.62 160 HIS A C 1
ATOM 1322 O O . HIS A 1 160 ? -14.903 2.890 12.375 1.00 92.62 160 HIS A O 1
ATOM 1328 N N . HIS A 1 161 ? -13.764 3.337 10.479 1.00 92.25 161 HIS A N 1
ATOM 1329 C CA . HIS A 1 161 ? -13.214 4.616 10.925 1.00 92.25 161 HIS A CA 1
ATOM 1330 C C . HIS A 1 161 ? -14.211 5.723 10.591 1.00 92.25 161 HIS A C 1
ATOM 1332 O O . HIS A 1 161 ? -14.424 6.016 9.419 1.00 92.25 161 HIS A O 1
ATOM 1338 N N . ILE A 1 162 ? -14.791 6.354 11.615 1.00 92.62 162 ILE A N 1
ATOM 1339 C CA . ILE A 1 162 ? -15.787 7.417 11.438 1.00 92.62 162 ILE A CA 1
ATOM 1340 C C . ILE A 1 162 ? -15.152 8.597 10.688 1.00 92.62 162 ILE A C 1
ATOM 1342 O O . ILE A 1 162 ? -15.622 8.977 9.621 1.00 92.62 162 ILE A O 1
ATOM 1346 N N . ASN A 1 163 ? -14.032 9.114 11.188 1.00 88.75 163 ASN A N 1
ATOM 1347 C CA . ASN A 1 163 ? -13.134 10.002 10.460 1.00 88.75 163 ASN A CA 1
ATOM 1348 C C . ASN A 1 163 ? -12.052 9.163 9.749 1.00 88.75 163 ASN A C 1
ATOM 1350 O O . ASN A 1 163 ? -11.333 8.414 10.427 1.00 88.75 163 ASN A O 1
ATOM 1354 N N . PRO A 1 164 ? -11.880 9.293 8.417 1.00 86.69 164 PRO A N 1
ATOM 1355 C CA . PRO A 1 164 ? -10.941 8.486 7.655 1.00 86.69 164 PRO A CA 1
ATOM 1356 C C . PRO A 1 164 ? -9.505 8.614 8.146 1.00 86.69 164 PRO A C 1
ATOM 1358 O O . PRO A 1 164 ? -9.027 9.700 8.475 1.00 86.69 164 PRO A O 1
ATOM 1361 N N . VAL A 1 165 ? -8.773 7.505 8.046 1.00 84.44 165 VAL A N 1
ATOM 1362 C CA . VAL A 1 165 ? -7.356 7.390 8.416 1.00 84.44 165 VAL A CA 1
ATOM 1363 C C . VAL A 1 165 ? -6.517 8.547 7.845 1.00 84.44 165 VAL A C 1
ATOM 1365 O O . VAL A 1 165 ? -5.728 9.156 8.558 1.00 84.44 165 VAL A O 1
ATOM 1368 N N . LEU A 1 166 ? -6.737 8.935 6.584 1.00 82.38 166 LEU A N 1
ATOM 1369 C CA . LEU A 1 166 ? -5.984 10.012 5.919 1.00 82.38 166 LEU A CA 1
ATOM 1370 C C . LEU A 1 166 ? -6.147 11.405 6.557 1.00 82.38 166 LEU A C 1
ATOM 1372 O O . LEU A 1 166 ? -5.298 12.273 6.326 1.00 82.38 166 LEU A O 1
ATOM 1376 N N . ARG A 1 167 ? -7.222 11.620 7.325 1.00 83.31 167 ARG A N 1
ATOM 1377 C CA . ARG A 1 167 ? -7.553 12.893 7.980 1.00 83.31 167 ARG A CA 1
ATOM 1378 C C . ARG A 1 167 ? -7.147 12.941 9.454 1.00 83.31 167 ARG A C 1
ATOM 1380 O O . ARG A 1 167 ? -7.193 14.025 10.027 1.00 83.31 167 ARG A O 1
ATOM 1387 N N . CYS A 1 168 ? -6.763 11.821 10.069 1.00 77.50 168 CYS A N 1
ATOM 1388 C CA . CYS A 1 168 ? -6.408 11.830 11.486 1.00 77.50 168 CYS A CA 1
ATOM 1389 C C . CYS A 1 168 ? -5.051 12.483 11.754 1.00 77.50 168 CYS A C 1
ATOM 1391 O O . CYS A 1 168 ? -4.144 12.475 10.915 1.00 77.50 168 CYS A O 1
ATOM 1393 N N . GLU A 1 169 ? -4.871 12.883 13.007 1.00 74.44 169 GLU A N 1
ATOM 1394 C CA . GLU A 1 169 ? -3.565 13.153 13.587 1.00 74.44 169 GLU A CA 1
ATOM 1395 C C . GLU A 1 169 ? -2.942 11.880 14.186 1.00 74.44 169 GLU A C 1
ATOM 1397 O O . GLU A 1 169 ? -3.572 10.819 14.326 1.00 74.44 169 GLU A O 1
ATOM 1402 N N . LYS A 1 170 ? -1.654 11.962 14.534 1.00 67.62 170 LYS A N 1
ATOM 1403 C CA . LYS A 1 170 ? -0.915 10.836 15.106 1.00 67.62 170 LYS A CA 1
ATOM 1404 C C . LYS A 1 170 ? -1.561 10.373 16.416 1.00 67.62 170 LYS A C 1
ATOM 1406 O O . LYS A 1 170 ? -1.505 11.060 17.426 1.00 67.62 170 LYS A O 1
ATOM 1411 N N . GLY A 1 171 ? -2.070 9.142 16.410 1.00 66.31 171 GLY A N 1
ATOM 1412 C CA . GLY A 1 171 ? -2.661 8.500 17.590 1.00 66.31 171 GLY A CA 1
ATOM 1413 C C . GLY A 1 171 ? -4.177 8.653 17.703 1.00 66.31 171 GLY A C 1
ATOM 1414 O O . GLY A 1 171 ? -4.772 7.986 18.540 1.00 66.31 171 GLY A O 1
ATOM 1415 N N . GLU A 1 172 ? -4.805 9.437 16.826 1.00 75.88 172 GLU A N 1
ATOM 1416 C CA . GLU A 1 172 ? -6.242 9.723 16.901 1.00 75.88 172 GLU A CA 1
ATOM 1417 C C . GLU A 1 172 ? -7.096 8.785 16.042 1.00 75.88 172 GLU A C 1
ATOM 1419 O O . GLU A 1 172 ? -8.292 8.662 16.269 1.00 75.88 172 GLU A O 1
ATOM 1424 N N . CYS A 1 173 ? -6.510 8.058 15.083 1.00 82.38 173 CYS A N 1
ATOM 1425 C CA . CYS A 1 173 ? -7.320 7.198 14.214 1.00 82.38 173 CYS A CA 1
ATOM 1426 C C . CYS A 1 173 ? -7.990 6.034 14.938 1.00 82.38 173 CYS A C 1
ATOM 1428 O O . CYS A 1 173 ? -9.115 5.681 14.605 1.00 82.38 173 CYS A O 1
ATOM 1430 N N . HIS A 1 174 ? -7.293 5.404 15.885 1.00 88.56 174 HIS A N 1
ATOM 1431 C CA . HIS A 1 174 ? -7.739 4.151 16.511 1.00 88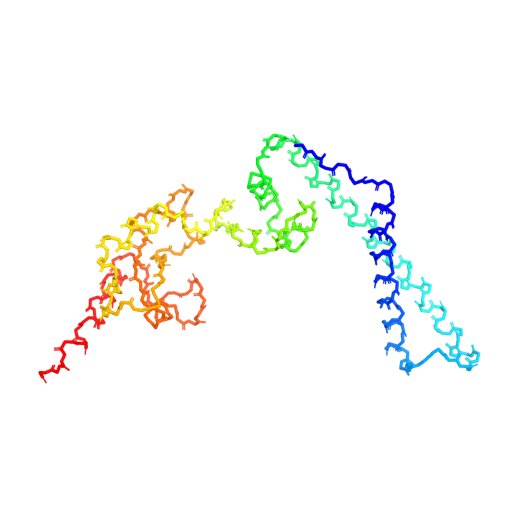.56 174 HIS A CA 1
ATOM 1432 C C . HIS A 1 174 ? -8.325 4.369 17.903 1.00 88.56 174 HIS A C 1
ATOM 1434 O O . HIS A 1 174 ? -8.313 3.455 18.730 1.00 88.56 174 HIS A O 1
ATOM 1440 N N . VAL A 1 175 ? -8.793 5.585 18.182 1.00 90.50 175 VAL A N 1
ATOM 1441 C CA . VAL A 1 175 ? -9.509 5.874 19.422 1.00 90.50 175 VAL A CA 1
ATOM 1442 C C . VAL A 1 175 ? -10.937 5.335 19.316 1.00 90.50 175 VAL A C 1
ATOM 1444 O O . VAL A 1 175 ? -11.517 5.356 18.227 1.00 90.50 175 VAL A O 1
ATOM 1447 N N . PRO A 1 176 ? -11.521 4.821 20.410 1.00 91.12 176 PRO A N 1
ATOM 1448 C CA . PRO A 1 176 ? -12.879 4.294 20.389 1.00 91.12 176 PRO A CA 1
ATOM 1449 C C . PRO A 1 176 ? -13.929 5.243 19.822 1.00 91.12 176 PRO A C 1
ATOM 1451 O O . PRO A 1 176 ? -14.858 4.800 19.156 1.00 91.12 176 PRO A O 1
ATOM 1454 N N . GLU A 1 177 ? -13.770 6.536 20.065 1.00 91.19 177 GLU A N 1
ATOM 1455 C CA . GLU A 1 177 ? -14.677 7.597 19.637 1.00 91.19 177 GLU A CA 1
ATOM 1456 C C . GLU A 1 177 ? -14.689 7.762 18.110 1.00 91.19 177 GLU A C 1
ATOM 1458 O O . GLU A 1 177 ? -15.668 8.251 17.558 1.00 91.19 177 GLU A O 1
ATOM 1463 N N . ASN A 1 178 ? -13.632 7.305 17.431 1.00 92.88 178 ASN A N 1
ATOM 1464 C CA . ASN A 1 178 ? -13.498 7.334 15.979 1.00 92.88 178 ASN A CA 1
ATOM 1465 C C . ASN A 1 178 ? -13.805 5.981 15.313 1.00 92.88 178 ASN A C 1
ATOM 1467 O O . ASN A 1 178 ? -13.548 5.798 14.125 1.00 92.88 178 ASN A O 1
ATOM 1471 N N . LEU A 1 179 ? -14.296 5.002 16.073 1.00 94.88 179 LEU A N 1
ATOM 1472 C CA . LEU A 1 179 ? -14.535 3.648 15.588 1.00 94.88 179 LEU A CA 1
ATOM 1473 C C . LEU A 1 179 ? -15.968 3.210 15.861 1.00 94.88 179 LEU A C 1
ATOM 1475 O O . LEU A 1 179 ? -16.504 3.453 16.942 1.00 94.88 179 LEU A O 1
ATOM 1479 N N . ALA A 1 180 ? -16.555 2.483 14.915 1.00 96.31 180 ALA A N 1
ATOM 1480 C CA . ALA A 1 180 ? -17.861 1.850 15.065 1.00 96.31 180 ALA A CA 1
ATOM 1481 C C . ALA A 1 180 ? -17.899 0.474 14.394 1.00 96.31 180 ALA A C 1
ATOM 1483 O O . ALA A 1 180 ? -17.226 0.237 13.392 1.00 96.31 180 ALA A O 1
ATOM 1484 N N . THR A 1 181 ? -18.686 -0.443 14.947 1.00 97.62 181 THR A N 1
ATOM 1485 C CA . THR A 1 181 ? -18.924 -1.766 14.366 1.00 97.62 181 THR A CA 1
ATOM 1486 C C . THR A 1 181 ? -20.068 -1.682 13.360 1.00 97.62 181 THR A C 1
ATOM 1488 O O . THR A 1 181 ? -21.188 -1.330 13.721 1.00 97.62 181 THR A O 1
ATOM 1491 N N . LEU A 1 182 ? -19.804 -2.023 12.099 1.00 96.38 182 LEU A N 1
ATOM 1492 C CA . LEU A 1 182 ? -20.800 -2.099 11.027 1.00 96.38 182 LEU A CA 1
ATOM 1493 C C . LEU A 1 182 ? -20.758 -3.486 10.379 1.00 96.38 182 LEU A C 1
ATOM 1495 O O . LEU A 1 182 ? -19.693 -4.092 10.288 1.00 96.38 182 LEU A O 1
ATOM 1499 N N . CYS A 1 183 ? -21.891 -3.991 9.895 1.00 95.88 183 CYS A N 1
ATOM 1500 C CA . CYS A 1 183 ? -21.872 -5.127 8.971 1.00 95.88 183 CYS A CA 1
ATOM 1501 C C . CYS A 1 183 ? -21.332 -4.683 7.605 1.00 95.88 183 CYS A C 1
ATOM 1503 O O . CYS A 1 183 ? -21.362 -3.494 7.285 1.00 95.88 183 CYS A O 1
ATOM 1505 N N . GLU A 1 184 ? -20.881 -5.624 6.779 1.00 93.19 184 GLU A N 1
ATOM 1506 C CA . GLU A 1 184 ? -20.343 -5.337 5.443 1.00 93.19 184 GLU A CA 1
ATOM 1507 C C . GLU A 1 184 ? -21.279 -4.473 4.577 1.00 93.19 184 GLU A C 1
ATOM 1509 O O . GLU A 1 184 ? -20.821 -3.544 3.915 1.00 93.19 184 GLU A O 1
ATOM 1514 N N . GLY A 1 185 ? -22.594 -4.708 4.629 1.00 92.62 185 GLY A N 1
ATOM 1515 C CA . GLY A 1 185 ? -23.573 -3.898 3.897 1.00 92.62 185 GLY A CA 1
ATOM 1516 C C . GLY A 1 185 ? -23.612 -2.440 4.367 1.00 92.62 185 GLY A C 1
ATOM 1517 O O . GLY A 1 185 ? -23.524 -1.520 3.557 1.00 92.62 185 GLY A O 1
ATOM 1518 N N . CYS A 1 186 ? -23.692 -2.207 5.682 1.00 94.56 186 CYS A N 1
ATOM 1519 C CA . CYS A 1 186 ? -23.664 -0.849 6.228 1.00 94.56 186 CYS A CA 1
ATOM 1520 C C . CYS A 1 186 ? -22.295 -0.184 6.058 1.00 94.56 186 CYS A C 1
ATOM 1522 O O . CYS A 1 186 ? -22.251 1.019 5.837 1.00 94.56 186 CYS A O 1
ATOM 1524 N N . HIS A 1 187 ? -21.205 -0.949 6.132 1.00 93.19 187 HIS A N 1
ATOM 1525 C CA . HIS A 1 187 ? -19.853 -0.453 5.899 1.00 93.19 187 HIS A CA 1
ATOM 1526 C C . HIS A 1 187 ? -19.699 0.058 4.465 1.00 93.19 187 HIS A C 1
ATOM 1528 O O . HIS A 1 187 ? -19.232 1.171 4.263 1.00 93.19 187 HIS A O 1
ATOM 1534 N N . HIS A 1 188 ? -20.156 -0.703 3.465 1.00 90.75 188 HIS A N 1
ATOM 1535 C CA . HIS A 1 188 ? -20.173 -0.221 2.084 1.00 90.75 188 HIS A CA 1
ATOM 1536 C C . HIS A 1 188 ? -21.053 1.018 1.920 1.00 90.75 188 HIS A C 1
ATOM 1538 O O . HIS A 1 188 ? -20.624 1.962 1.278 1.00 90.75 188 HIS A O 1
ATOM 1544 N N . LEU A 1 189 ? -22.236 1.060 2.541 1.00 90.94 189 LEU A N 1
ATOM 1545 C CA . LEU A 1 189 ? -23.113 2.235 2.475 1.00 90.94 189 LEU A CA 1
ATOM 1546 C C . LEU A 1 189 ? -22.526 3.488 3.136 1.00 90.94 189 LEU A C 1
ATOM 1548 O O . LEU A 1 189 ? -22.983 4.576 2.817 1.00 90.94 189 LEU A O 1
ATOM 1552 N N . ALA A 1 190 ? -21.578 3.351 4.064 1.00 90.19 190 ALA A N 1
ATOM 1553 C CA . ALA A 1 190 ? -20.898 4.492 4.675 1.00 90.19 190 ALA A CA 1
ATOM 1554 C C . ALA A 1 190 ? -19.911 5.171 3.707 1.00 90.19 190 ALA A C 1
ATOM 1556 O O . ALA A 1 190 ? -19.545 6.326 3.922 1.00 90.19 190 ALA A O 1
ATOM 1557 N N . HIS A 1 191 ? -19.493 4.462 2.652 1.00 86.44 191 HIS A N 1
ATOM 1558 C CA . HIS A 1 191 ? -18.557 4.925 1.633 1.00 86.44 191 HIS A CA 1
ATOM 1559 C C . HIS A 1 191 ? -19.293 5.143 0.303 1.00 86.44 191 HIS A C 1
ATOM 1561 O O . HIS A 1 191 ? -19.815 4.194 -0.274 1.00 86.44 191 HIS A O 1
ATOM 1567 N N . GLU A 1 192 ? -19.322 6.373 -0.216 1.00 61.09 192 GLU A N 1
ATOM 1568 C CA . GLU A 1 192 ? -20.195 6.759 -1.349 1.00 61.09 192 GLU A CA 1
ATOM 1569 C C . GLU A 1 192 ? -19.844 6.050 -2.685 1.00 61.09 192 GLU A C 1
ATOM 1571 O O . GLU A 1 192 ? -20.643 6.004 -3.617 1.00 61.09 192 GLU A O 1
ATOM 1576 N N . ASP A 1 193 ? -18.687 5.386 -2.760 1.00 59.38 193 ASP A N 1
ATOM 1577 C CA . ASP A 1 193 ? -18.161 4.781 -3.993 1.00 59.38 193 ASP A CA 1
ATOM 1578 C C . ASP A 1 193 ? -17.198 3.611 -3.707 1.00 59.38 193 ASP A C 1
ATOM 1580 O O . ASP A 1 193 ? -16.344 3.250 -4.519 1.00 59.38 193 ASP A O 1
ATOM 1584 N N . GLY A 1 194 ? -17.308 3.012 -2.514 1.00 60.19 194 GLY A N 1
ATOM 1585 C CA . GLY A 1 194 ? -16.372 1.985 -2.041 1.00 60.19 194 GLY A CA 1
ATOM 1586 C C . GLY A 1 194 ? -14.960 2.520 -1.767 1.00 60.19 194 GLY A C 1
ATOM 1587 O O . GLY A 1 194 ? -14.040 1.736 -1.530 1.00 60.19 194 GLY A O 1
ATOM 1588 N N . SER A 1 195 ? -14.772 3.845 -1.800 1.00 64.31 195 SER A N 1
ATOM 1589 C CA . SER A 1 195 ? -13.521 4.496 -1.436 1.00 64.31 195 SER A CA 1
ATOM 1590 C C . SER A 1 195 ? -13.478 4.785 0.067 1.00 64.31 195 SER A C 1
ATOM 1592 O O . SER A 1 195 ? -14.395 5.377 0.627 1.00 64.31 195 SER A O 1
ATOM 1594 N N . ASP A 1 196 ? -12.361 4.456 0.727 1.00 67.94 196 ASP A N 1
ATOM 1595 C CA . ASP A 1 196 ? -12.122 4.763 2.155 1.00 67.94 196 ASP A CA 1
ATOM 1596 C C . ASP A 1 196 ? -12.116 6.284 2.475 1.00 67.94 196 ASP A C 1
ATOM 1598 O O . ASP A 1 196 ? -11.804 6.685 3.598 1.00 67.94 196 ASP A O 1
ATOM 1602 N N . VAL A 1 197 ? -12.341 7.151 1.481 1.00 70.44 197 VAL A N 1
ATOM 1603 C CA . VAL A 1 197 ? -12.078 8.598 1.544 1.00 70.44 197 VAL A CA 1
ATOM 1604 C C . VAL A 1 197 ? -13.351 9.426 1.400 1.00 70.44 197 VAL A C 1
ATOM 1606 O O . VAL A 1 197 ? -13.451 10.475 2.045 1.00 70.44 197 VAL A O 1
ATOM 1609 N N . VAL A 1 198 ? -14.294 8.974 0.570 1.00 78.88 198 VAL A N 1
ATOM 1610 C CA . VAL A 1 198 ? -15.589 9.629 0.376 1.00 78.88 198 VAL A CA 1
ATOM 1611 C C . VAL A 1 198 ? -16.600 8.960 1.297 1.00 78.88 198 VAL A C 1
ATOM 1613 O O . VAL A 1 198 ? -16.781 7.744 1.264 1.00 78.88 198 VAL A O 1
ATOM 1616 N N . LEU A 1 199 ? -17.204 9.761 2.167 1.00 86.31 199 LEU A N 1
ATOM 1617 C 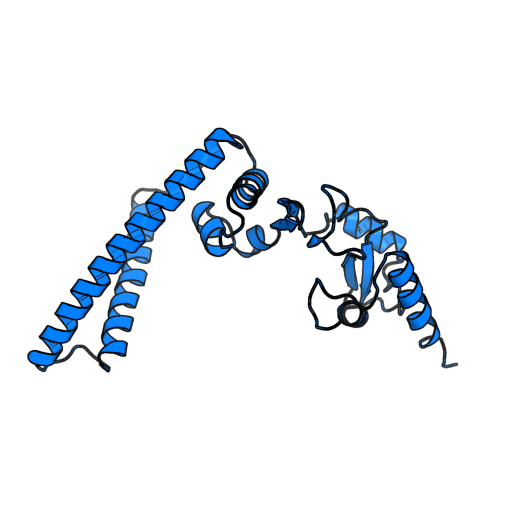CA . LEU A 1 199 ? -18.143 9.310 3.183 1.00 86.31 199 LEU A CA 1
ATOM 1618 C C . LEU A 1 199 ? -19.511 9.915 2.909 1.00 86.31 199 LEU A C 1
ATOM 1620 O O . LEU A 1 199 ? -19.601 11.063 2.480 1.00 86.31 199 LEU A O 1
ATOM 1624 N N . THR A 1 200 ? -20.569 9.182 3.247 1.00 86.88 200 THR A N 1
ATOM 1625 C CA . THR A 1 200 ? -21.954 9.678 3.143 1.00 86.88 200 THR A CA 1
ATOM 1626 C C . THR A 1 200 ? -22.325 10.696 4.225 1.00 86.88 200 THR A C 1
ATOM 1628 O O . THR A 1 200 ? -23.477 11.107 4.321 1.00 86.88 200 THR A O 1
ATOM 1631 N N . TYR A 1 201 ? -21.369 11.061 5.074 1.00 89.69 201 TYR A N 1
ATOM 1632 C CA . TYR A 1 201 ? -21.497 12.004 6.175 1.00 89.69 201 TYR A CA 1
ATOM 1633 C C . TYR A 1 201 ? -20.194 12.813 6.291 1.00 89.69 201 TYR A C 1
ATOM 1635 O O . TYR A 1 201 ? -19.129 12.374 5.850 1.00 89.69 201 TYR A O 1
ATOM 1643 N N . ASP A 1 202 ? -20.259 14.005 6.881 1.00 87.25 202 ASP A N 1
ATOM 1644 C CA . ASP A 1 202 ? -19.154 14.976 6.888 1.00 87.25 202 ASP A CA 1
ATOM 1645 C C . ASP A 1 202 ? -18.405 15.082 8.229 1.00 87.25 202 ASP A C 1
ATOM 1647 O O . ASP A 1 202 ? -17.347 15.712 8.312 1.00 87.25 202 ASP A O 1
ATOM 1651 N N . SER A 1 203 ? -18.942 14.467 9.282 1.00 88.38 203 SER A N 1
ATOM 1652 C CA . SER A 1 203 ? -18.497 14.641 10.662 1.00 88.38 203 SER A CA 1
ATOM 1653 C C . SER A 1 203 ? -18.841 13.431 11.534 1.00 88.38 203 SER A C 1
ATOM 1655 O O . SER A 1 203 ? -19.624 12.563 11.150 1.00 88.38 203 SER A O 1
ATOM 1657 N N . THR A 1 204 ? -18.262 13.370 12.736 1.00 88.25 204 THR A N 1
ATOM 1658 C CA . THR A 1 204 ? -18.600 12.330 13.721 1.00 88.25 204 THR A CA 1
ATOM 1659 C C . THR A 1 204 ? -20.067 12.391 14.135 1.00 88.25 204 THR A C 1
ATOM 1661 O O . THR A 1 204 ? -20.697 11.348 14.287 1.00 88.25 204 THR A O 1
ATOM 1664 N N . ASP A 1 205 ? -20.623 13.593 14.281 1.00 91.50 205 ASP A N 1
ATOM 1665 C CA . ASP A 1 205 ? -22.038 13.766 14.611 1.00 91.50 205 ASP A CA 1
ATOM 1666 C C . ASP A 1 205 ? -22.918 13.331 13.433 1.00 91.50 205 ASP A C 1
ATOM 1668 O O . ASP A 1 205 ? -23.827 12.523 13.622 1.00 91.50 205 ASP A O 1
ATOM 1672 N N . GLY A 1 206 ? -22.559 13.726 12.205 1.00 92.38 206 GLY A N 1
ATOM 1673 C CA . GLY A 1 206 ? -23.244 13.282 10.988 1.00 92.38 206 GLY A CA 1
ATOM 1674 C C . GLY A 1 206 ? -23.226 11.759 10.797 1.00 92.38 206 GLY A C 1
ATOM 1675 O O . GLY A 1 206 ? -24.204 11.182 10.325 1.00 92.38 206 GLY A O 1
ATOM 1676 N N . PHE A 1 207 ? -22.160 11.068 11.221 1.00 94.50 207 PHE A N 1
ATOM 1677 C CA . PHE A 1 207 ? -22.143 9.601 11.247 1.00 94.50 207 PHE A CA 1
ATOM 1678 C C . PHE A 1 207 ? -23.220 9.034 12.172 1.00 94.50 207 PHE A C 1
ATOM 1680 O O . PHE A 1 207 ? -23.938 8.110 11.790 1.00 94.50 207 PHE A O 1
ATOM 1687 N N . TRP A 1 208 ? -23.338 9.559 13.393 1.00 94.50 208 TRP A N 1
ATOM 1688 C CA . TRP A 1 208 ? -24.321 9.058 14.352 1.00 94.50 208 TRP A CA 1
ATOM 1689 C C . TRP A 1 208 ? -25.756 9.423 13.958 1.00 94.50 208 TRP A C 1
ATOM 1691 O O . TRP A 1 208 ? -26.659 8.619 14.184 1.00 94.50 208 TRP A O 1
ATOM 1701 N N . GLU A 1 209 ? -25.971 10.567 13.308 1.00 94.38 209 GLU A N 1
ATOM 1702 C CA . GLU A 1 209 ? -27.247 10.901 12.660 1.00 94.38 209 GLU A CA 1
ATOM 1703 C C . GLU A 1 209 ? -27.604 9.858 11.588 1.00 94.38 209 GLU A C 1
ATOM 1705 O O . GLU A 1 209 ? -28.661 9.232 11.667 1.00 94.38 209 GLU A O 1
ATOM 1710 N N . TRP A 1 210 ? -26.674 9.551 10.680 1.00 94.12 210 TRP A N 1
ATOM 1711 C CA . TRP A 1 210 ? -26.845 8.526 9.642 1.00 94.12 210 TRP A CA 1
ATOM 1712 C C . TRP A 1 210 ? -27.095 7.109 10.199 1.00 94.12 210 TRP A C 1
ATOM 1714 O O . TRP A 1 210 ? -27.883 6.328 9.646 1.00 94.12 210 TRP A O 1
ATOM 1724 N N . VAL A 1 211 ? -26.440 6.751 11.310 1.00 94.00 211 VAL A N 1
ATOM 1725 C CA . VAL A 1 211 ? -26.696 5.498 12.039 1.00 94.00 211 VAL A CA 1
ATOM 1726 C C . VAL A 1 211 ? -28.146 5.454 12.529 1.00 94.00 211 VAL A C 1
ATOM 1728 O O . VAL A 1 211 ? -28.826 4.443 12.329 1.00 94.00 211 VAL A O 1
ATOM 1731 N N . ASN A 1 212 ? -28.629 6.546 13.125 1.00 90.75 212 ASN A N 1
ATOM 1732 C CA . ASN A 1 212 ? -29.976 6.630 13.689 1.00 90.75 212 ASN A CA 1
ATOM 1733 C C . ASN A 1 212 ? -31.065 6.608 12.606 1.00 90.75 212 ASN A C 1
ATOM 1735 O O . ASN A 1 212 ? -32.056 5.896 12.768 1.00 90.75 212 ASN A O 1
ATOM 1739 N N . GLU A 1 213 ? -30.854 7.288 11.477 1.00 87.56 213 GLU A N 1
ATOM 1740 C CA . GLU A 1 213 ? -31.770 7.257 10.325 1.00 87.56 213 GLU A CA 1
ATOM 1741 C C . GLU A 1 213 ? -31.926 5.841 9.740 1.00 87.56 213 GLU A C 1
ATOM 1743 O O . GLU A 1 213 ? -33.011 5.433 9.323 1.00 87.56 213 GLU A O 1
ATOM 1748 N N . GLY A 1 214 ? -30.849 5.047 9.731 1.00 67.62 214 GLY A N 1
ATOM 1749 C CA . GLY A 1 214 ? -30.883 3.665 9.244 1.00 67.62 214 GLY A CA 1
ATOM 1750 C C . GLY A 1 214 ? -31.624 2.692 10.168 1.00 67.62 214 GLY A C 1
ATOM 1751 O O . GLY A 1 214 ? -32.260 1.752 9.680 1.00 67.62 214 GLY A O 1
ATOM 1752 N N . GLY A 1 215 ? -31.569 2.922 11.483 1.00 58.34 215 GLY A N 1
ATOM 1753 C CA . GLY A 1 215 ? -32.128 2.029 12.505 1.00 58.34 215 GLY A CA 1
ATOM 1754 C C . GLY A 1 215 ? -33.658 2.043 12.617 1.00 58.34 215 GLY A C 1
ATOM 1755 O O . GLY A 1 215 ? -34.243 1.115 13.178 1.00 58.34 215 GLY A O 1
ATOM 1756 N N . GLU A 1 216 ? -34.331 3.058 12.072 1.00 51.53 216 GLU A N 1
ATOM 1757 C CA . GLU A 1 216 ? -35.800 3.136 12.075 1.00 51.53 216 GLU A CA 1
ATOM 1758 C C . GLU A 1 216 ? -36.439 2.258 10.988 1.00 51.53 216 GLU A C 1
ATOM 1760 O O . GLU A 1 216 ? -37.537 1.730 11.175 1.00 51.53 216 GLU A O 1
ATOM 1765 N N . SER A 1 217 ? -35.723 2.006 9.888 1.00 47.44 217 SER A N 1
ATOM 1766 C CA . SER A 1 217 ? -36.220 1.192 8.770 1.00 47.44 217 SER A CA 1
ATOM 1767 C C . SER A 1 217 ? -36.300 -0.314 9.072 1.00 47.44 217 SER A C 1
ATOM 1769 O O . SER A 1 217 ? -37.129 -1.009 8.489 1.00 47.44 217 SER A O 1
ATOM 1771 N N . SER A 1 218 ? -35.511 -0.828 10.025 1.00 45.50 218 SER A N 1
ATOM 1772 C CA . SER A 1 218 ? -35.498 -2.252 10.408 1.00 45.50 218 SER A CA 1
ATOM 1773 C C . SER A 1 218 ? -36.464 -2.614 11.545 1.00 45.50 218 SER A C 1
ATOM 1775 O O . SER A 1 218 ? -36.615 -3.790 11.871 1.00 45.50 218 SER A O 1
ATOM 1777 N N . ARG A 1 219 ? -37.161 -1.632 12.141 1.00 44.41 219 ARG A N 1
ATOM 1778 C CA . ARG A 1 219 ? -38.131 -1.845 13.238 1.00 44.41 219 ARG A CA 1
ATOM 1779 C C . ARG A 1 219 ? -39.582 -2.024 12.781 1.00 44.41 219 ARG A C 1
ATOM 1781 O O . ARG A 1 219 ? -40.479 -2.092 13.618 1.00 44.41 219 ARG A O 1
ATOM 1788 N N . THR A 1 220 ? -39.834 -2.141 11.477 1.00 37.97 220 THR A N 1
ATOM 1789 C CA . THR A 1 220 ? -41.175 -2.421 10.944 1.00 37.97 220 THR A CA 1
ATOM 1790 C C . THR A 1 220 ? -41.278 -3.845 10.404 1.00 37.97 220 THR A C 1
ATOM 1792 O O . THR A 1 220 ? -41.038 -4.097 9.230 1.00 37.97 220 THR A O 1
ATOM 1795 N N . SER A 1 221 ? -41.659 -4.784 11.275 1.00 31.77 221 SER A N 1
ATOM 1796 C CA . SER A 1 221 ? -42.625 -5.864 10.991 1.00 31.77 221 SER A CA 1
ATOM 1797 C C . SER A 1 221 ? -42.910 -6.658 12.280 1.00 31.77 221 SER A C 1
ATOM 1799 O O . SER A 1 221 ? -41.965 -7.188 12.864 1.00 31.77 221 SER A O 1
ATOM 1801 N N . PRO A 1 222 ? -44.172 -6.704 12.753 1.00 41.22 222 PRO A N 1
ATOM 1802 C CA . PRO A 1 222 ? -44.653 -7.666 13.750 1.00 41.22 222 PRO A CA 1
ATOM 1803 C C . PRO A 1 222 ? -44.672 -9.108 13.231 1.00 41.22 222 PRO A C 1
ATOM 1805 O O . PRO A 1 222 ? -44.901 -9.291 12.012 1.00 41.22 222 PRO A O 1
#